Protein 6GYH (pdb70)

Organism: Coccomyxa subellipsoidea (strain C-169) (NCBI:txid574566)

InterPro domains:
  IPR001425 Archaeal/bacterial/fungal rhodopsins [PF01036] (12-221)
  IPR001425 Archaeal/bacterial/fungal rhodopsins [PR00251] (14-33)
  IPR001425 Archaeal/bacterial/fungal rhodopsins [PR00251] (42-62)
  IPR001425 Archaeal/bacterial/fungal rhodopsins [PR00251] (81-102)
  IPR001425 Archaeal/bacterial/fungal rhodopsins [PR00251] (109-128)
  IPR001425 Archaeal/bacterial/fungal rhodopsins [PR00251] (133-154)
  IPR001425 Archaeal/bacterial/fungal rhodopsins [PR00251] (174-192)
  IPR001425 Archaeal/bacterial/fungal rhodopsins [PR00251] (205-223)
  IPR001425 Archaeal/bacterial/fungal rhodopsins [PTHR28286] (5-225)
  IPR001425 Archaeal/bacterial/fungal rhodopsins [SM01021] (10-237)
  IPR018229 Rhodopsin, retinal binding site [PS00327] (207-218)
  IPR018229 Rhodopsin, retinal binding site [PS00950] (83-95)

Secondary structure (DSSP, 8-state):
-EE---HHHHHHHHHHHHHHHHHHHHHHHHHHHS-GGG-HHHHHHHHHHHHHHHHHHHHHTT-S-EEEE-TTS-EEEE-HHHHHHHHHHHHHHHHHHHTTTT--HHHHHHHHHHHHHHHHHHHHHHH--STTHHHHHHHHHHHHHHHHHHIIIIIHHHHHHH-TTHHHHHHHHHHHHHHHHTHHHHHHIIIIIT--S-HHHHHHHHHHHHIIIIIIHHHHHHTT-

Radius of gyration: 17.76 Å; Cα contacts (8 Å, |Δi|>4): 321; chains: 1; bounding box: 27×34×56 Å

CATH classification: 1.20.1070.10

Foldseek 3Di:
DEFDADPLLLVLLVVLLVLLVVLLVVLVVLQVPDDPVPRLLSVLLSVLSVLSSVLSVQVSVVHQWDFAAALVGYTYTQRNSVLVSQLRNVLSLLCSLLVLQPFDPVLSVLLNVLSNLLSVLLSVLLRDRDLCSVVSLVVSVVSLVVNLCSLVPRSLVSQVVVDDCSNVLNCVLSVQQNVLVVLVSVLSCCPSNPNNDGPSCSSNSVSVSSCSSRSVSSVSSSVPD

Nearest PDB structures (foldseek):
  6gyh-assembly1_A  TM=1.004E+00  e=1.838E-33  Coccomyxa subellipsoidea C-169
  5ax0-assembly1_A  TM=9.232E-01  e=5.156E-14  Acetabularia acetabulum
  5itc-assembly1_C  TM=9.498E-01  e=2.060E-12  Haloquadratum walsbyi DSM 16790
  5jje-assembly1_A  TM=9.640E-01  e=6.822E-12  Natronomonas pharaonis
  1h2s-assembly1_A-2  TM=9.619E-01  e=1.468E-11  Natronomonas pharaonis

Structure (mmCIF, N/CA/C/O backbone):
data_6GYH
#
_entry.id   6GYH
#
_cell.length_a   78.078
_cell.length_b   78.078
_cell.length_c   143.951
_cell.angle_alpha   90.00
_cell.angle_beta   90.00
_cell.angle_gamma   120.00
#
_symmetry.space_group_name_H-M   'H 3'
#
loop_
_entity.id
_entity.type
_entity.pdbx_description
1 polymer 'Family A G protein-c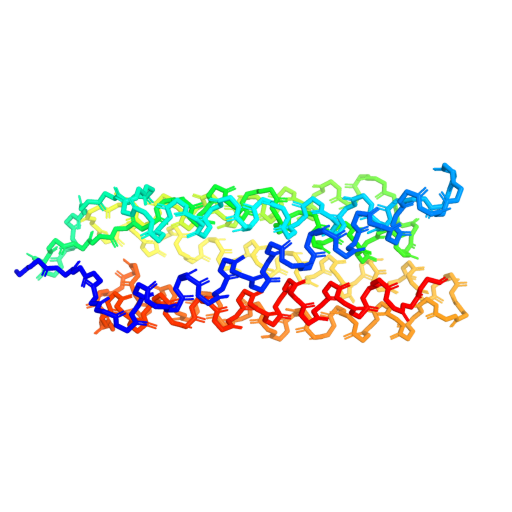oupled receptor-like protein'
2 non-polymer RETINAL
3 non-polymer CHOLESTEROL
4 non-polymer '(2S)-2,3-dihydroxypropyl (9Z)-octadec-9-enoate'
5 water water
#
loop_
_atom_site.group_PDB
_atom_site.id
_atom_site.type_symbol
_atom_site.label_atom_id
_atom_site.label_alt_id
_atom_site.label_comp_id
_atom_site.label_asym_id
_atom_site.label_entity_id
_atom_site.label_seq_id
_atom_site.pdbx_PDB_ins_code
_atom_site.Cartn_x
_atom_site.Cartn_y
_atom_site.Cartn_z
_atom_site.occupancy
_atom_site.B_iso_or_equiv
_atom_site.auth_seq_id
_atom_site.auth_comp_id
_atom_site.auth_asym_id
_atom_site.auth_atom_id
_atom_site.pdbx_PDB_model_num
ATOM 1 N N . ALA A 1 2 ? -16.652 -38.551 -30.058 1.00 50.73 2 ALA A N 1
ATOM 2 C CA . ALA A 1 2 ? -16.252 -37.151 -29.737 1.00 50.52 2 ALA A CA 1
ATOM 3 C C . ALA A 1 2 ? -15.254 -37.161 -28.574 1.00 49.07 2 ALA A C 1
ATOM 4 O O . ALA A 1 2 ? -15.140 -38.166 -27.854 1.00 45.92 2 ALA A O 1
ATOM 6 N N . VAL A 1 3 ? -14.520 -36.060 -28.424 1.00 48.79 3 VAL A N 1
ATOM 7 C CA . VAL A 1 3 ? -13.541 -35.902 -27.346 1.00 48.19 3 VAL A CA 1
ATOM 8 C C . VAL A 1 3 ? -14.118 -34.806 -26.445 1.00 48.56 3 VAL A C 1
ATOM 9 O O . VAL A 1 3 ? -14.345 -33.684 -26.879 1.00 50.04 3 VAL A O 1
ATOM 13 N N . HIS A 1 4 ? -14.372 -35.161 -25.194 1.00 46.06 4 HIS A N 1
ATOM 14 C CA . HIS A 1 4 ? -14.976 -34.262 -24.226 1.00 44.51 4 HIS A CA 1
ATOM 15 C C . HIS A 1 4 ? -13.901 -33.843 -23.254 1.00 43.24 4 HIS A C 1
ATOM 16 O O . HIS A 1 4 ? -13.410 -34.658 -22.471 1.00 40.77 4 HIS A O 1
ATOM 23 N N . GLN A 1 5 ? -13.528 -32.569 -23.338 1.00 44.77 5 GLN A N 1
ATOM 24 C CA . GLN A 1 5 ? -12.515 -31.965 -22.495 1.00 45.83 5 GLN A CA 1
ATOM 25 C C . GLN A 1 5 ? -13.010 -30.648 -21.973 1.00 44.67 5 GLN A C 1
ATOM 26 O O . GLN A 1 5 ? -14.048 -30.151 -22.406 1.00 42.68 5 GLN A O 1
ATOM 32 N N . ILE A 1 6 ? -12.252 -30.097 -21.032 1.00 43.68 6 ILE A N 1
ATOM 33 C CA . ILE A 1 6 ? -12.592 -28.846 -20.371 1.00 44.95 6 ILE A CA 1
ATOM 34 C C . ILE A 1 6 ? -12.485 -27.638 -21.316 1.00 45.32 6 ILE A C 1
ATOM 35 O O . ILE A 1 6 ? -11.603 -27.616 -22.174 1.00 43.91 6 ILE A O 1
ATOM 40 N N . GLY A 1 7 ? -13.388 -26.663 -21.146 1.00 45.89 7 GLY A N 1
ATOM 41 C CA . GLY A 1 7 ? -13.314 -25.361 -21.824 1.00 50.39 7 GLY A CA 1
ATOM 42 C C . GLY A 1 7 ? -12.709 -24.303 -20.913 1.00 54.27 7 GLY A C 1
ATOM 43 O O . GLY A 1 7 ? -12.241 -24.618 -19.814 1.00 56.29 7 GLY A O 1
ATOM 44 N N . GLU A 1 8 ? -12.730 -23.051 -21.374 1.00 55.29 8 GLU A N 1
ATOM 45 C CA . GLU A 1 8 ? -12.183 -21.886 -20.648 1.00 53.70 8 GLU A CA 1
ATOM 46 C C . GLU A 1 8 ? -12.848 -21.625 -19.311 1.00 54.62 8 GLU A C 1
ATOM 47 O O . GLU A 1 8 ? -12.169 -21.321 -18.358 1.00 62.58 8 GLU A O 1
ATOM 49 N N . GLY A 1 9 ? -14.173 -21.731 -19.266 1.00 56.19 9 GLY A N 1
ATOM 50 C CA . GLY A 1 9 ? -14.965 -21.559 -18.048 1.00 58.01 9 GLY A CA 1
ATOM 51 C C . GLY A 1 9 ? -14.569 -22.490 -16.917 1.00 58.50 9 GLY A C 1
ATOM 52 O O . GLY A 1 9 ? -14.564 -22.084 -15.746 1.00 58.23 9 GLY A O 1
ATOM 53 N N . GLY A 1 10 ? -14.243 -23.733 -17.280 1.00 55.78 10 GLY A N 1
ATOM 54 C CA . GLY A 1 10 ? -13.762 -24.738 -16.344 1.00 51.35 10 GLY A CA 1
ATOM 55 C C . GLY A 1 10 ? -12.370 -24.416 -15.838 1.00 48.34 10 GLY A C 1
ATOM 56 O O . GLY A 1 10 ? -12.141 -24.485 -14.634 1.00 46.55 10 GLY A O 1
ATOM 57 N N . LEU A 1 11 ? -11.452 -24.058 -16.747 1.00 48.89 11 LEU A N 1
ATOM 58 C CA . LEU A 1 11 ? -10.088 -23.673 -16.346 1.00 49.64 11 LEU A CA 1
ATOM 59 C C . LEU A 1 11 ? -10.043 -22.446 -15.435 1.00 50.00 11 LEU A C 1
ATOM 60 O O . LEU A 1 11 ? -9.219 -22.438 -14.509 1.00 49.11 11 LEU A O 1
ATOM 65 N N . VAL A 1 12 ? -10.895 -21.442 -15.693 1.00 51.07 12 VAL A N 1
ATOM 66 C CA A VAL A 1 12 ? -10.947 -20.265 -14.818 0.70 53.30 12 VAL A CA 1
ATOM 67 C CA B VAL A 1 12 ? -10.970 -20.255 -14.833 0.30 52.79 12 VAL A CA 1
ATOM 68 C C . VAL A 1 12 ? -11.482 -20.691 -13.455 1.00 52.05 12 VAL A C 1
ATOM 69 O O . VAL A 1 12 ? -10.955 -20.248 -12.438 1.00 52.87 12 VAL A O 1
ATOM 76 N N . MET A 1 13 ? -12.498 -21.565 -13.437 1.00 50.32 13 MET A N 1
ATOM 77 C CA . MET A 1 13 ? -13.015 -22.099 -12.165 1.00 49.79 13 MET A CA 1
ATOM 78 C C . MET A 1 13 ? -11.943 -22.855 -11.375 1.00 46.42 13 MET A C 1
ATOM 79 O O . MET A 1 13 ? -11.903 -22.740 -10.153 1.00 47.62 13 MET A O 1
ATOM 84 N N . TYR A 1 14 ? -11.088 -23.601 -12.071 1.00 43.30 14 TYR A N 1
ATOM 85 C CA . TYR A 1 14 ? -9.924 -24.206 -11.426 1.00 42.22 14 TYR A CA 1
ATOM 86 C C . TYR A 1 14 ? -8.965 -23.178 -10.800 1.00 43.45 14 TYR A C 1
ATOM 87 O O . TYR A 1 14 ? -8.505 -23.396 -9.667 1.00 40.02 14 TYR A O 1
ATOM 96 N N . TRP A 1 15 ? -8.679 -22.089 -11.519 1.00 44.83 15 TRP A N 1
ATOM 97 C CA . TRP A 1 15 ? -7.805 -21.026 -10.997 1.00 45.43 15 TRP A CA 1
ATOM 98 C C . TRP A 1 15 ? -8.449 -20.278 -9.828 1.00 45.60 15 TRP A C 1
ATOM 99 O O . TRP A 1 15 ? -7.777 -20.040 -8.811 1.00 45.48 15 TRP A O 1
ATOM 110 N N . VAL A 1 16 ? -9.736 -19.939 -9.966 1.00 45.88 16 VAL A N 1
ATOM 111 C CA . VAL A 1 16 ? -10.507 -19.283 -8.889 1.00 49.09 16 VAL A CA 1
ATOM 112 C C . VAL A 1 16 ? -10.452 -20.182 -7.642 1.00 48.24 16 VAL A C 1
ATOM 113 O O . VAL A 1 16 ? -10.063 -19.727 -6.551 1.00 46.83 16 VAL A O 1
ATOM 117 N N . THR A 1 17 ? -10.812 -21.454 -7.828 1.00 45.46 17 THR A N 1
ATOM 118 C CA . THR A 1 17 ? -10.842 -22.412 -6.733 1.00 43.91 17 THR A CA 1
ATOM 119 C C . THR A 1 17 ? -9.445 -22.616 -6.118 1.00 43.38 17 THR A C 1
ATOM 120 O O . THR A 1 17 ? -9.320 -22.665 -4.891 1.00 43.39 17 THR A O 1
ATOM 124 N N . PHE A 1 18 ? -8.414 -22.682 -6.956 1.00 41.01 18 PHE A N 1
ATOM 125 C CA . PHE A 1 18 ? -7.033 -22.698 -6.469 1.00 42.16 18 PHE A CA 1
ATOM 126 C C . PHE A 1 18 ? -6.709 -21.514 -5.529 1.00 44.32 18 PHE A C 1
ATOM 127 O O . PHE A 1 18 ? -6.159 -21.716 -4.429 1.00 41.53 18 PHE A O 1
ATOM 135 N N . GLY A 1 19 ? -7.037 -20.305 -5.990 1.00 45.24 19 GLY A N 1
ATOM 136 C CA . GLY A 1 19 ? -6.867 -19.077 -5.209 1.00 47.02 19 GLY A CA 1
ATOM 137 C C . GLY A 1 19 ? -7.583 -19.092 -3.861 1.00 47.01 19 GLY A C 1
ATOM 138 O O . GLY A 1 19 ? -6.998 -18.701 -2.844 1.00 46.95 19 GLY A O 1
ATOM 139 N N . LEU A 1 20 ? -8.834 -19.551 -3.860 1.00 44.78 20 LEU A N 1
ATOM 140 C CA . LEU A 1 20 ? -9.604 -19.686 -2.623 1.00 46.71 20 LEU A CA 1
ATOM 141 C C . LEU A 1 20 ? -8.983 -20.698 -1.631 1.00 47.21 20 LEU A C 1
ATOM 142 O O . LEU A 1 20 ? -8.866 -20.411 -0.423 1.00 49.91 20 LEU A O 1
ATOM 147 N N . MET A 1 21 ? -8.571 -21.862 -2.139 1.00 44.78 21 MET A N 1
ATOM 148 C CA . MET A 1 21 ? -7.937 -22.875 -1.302 1.00 43.55 21 MET A CA 1
ATOM 149 C C . MET A 1 21 ? -6.596 -22.372 -0.782 1.00 43.40 21 MET A C 1
ATOM 150 O O . MET A 1 21 ? -6.302 -22.515 0.399 1.00 41.43 21 MET A O 1
ATOM 155 N N . ALA A 1 22 ? -5.805 -21.770 -1.664 1.00 44.09 22 ALA A N 1
ATOM 156 C CA . ALA A 1 22 ? -4.455 -21.319 -1.326 1.00 47.17 22 ALA A CA 1
ATOM 157 C C . ALA A 1 22 ? -4.480 -20.186 -0.302 1.00 47.64 22 ALA A C 1
ATOM 158 O O . ALA A 1 22 ? -3.682 -20.200 0.639 1.00 45.91 22 ALA A O 1
ATOM 160 N N . PHE A 1 23 ? -5.396 -19.230 -0.486 1.00 50.30 23 PHE A N 1
ATOM 161 C CA . PHE A 1 23 ? -5.607 -18.148 0.479 1.00 54.84 23 PHE A CA 1
ATOM 162 C C . PHE A 1 23 ? -6.008 -18.710 1.832 1.00 54.17 23 PHE A C 1
ATOM 163 O O . PHE A 1 23 ? -5.430 -18.337 2.861 1.00 55.96 23 PHE A O 1
ATOM 171 N N . SER A 1 24 ? -7.002 -19.593 1.814 1.00 52.34 24 SER A N 1
ATOM 172 C CA . SER A 1 24 ? -7.455 -20.280 3.017 1.00 51.29 24 SER A CA 1
ATOM 173 C C . SER A 1 24 ? -6.314 -21.033 3.714 1.00 49.53 24 SER A C 1
ATOM 174 O O . SER A 1 24 ? -6.221 -20.977 4.941 1.00 47.95 24 SER A O 1
ATOM 177 N N . ALA A 1 25 ? -5.442 -21.688 2.939 1.00 47.31 25 ALA A N 1
ATOM 178 C CA . ALA A 1 25 ? -4.284 -22.416 3.503 1.00 49.58 25 ALA A CA 1
ATOM 179 C C . ALA A 1 25 ? -3.315 -21.495 4.266 1.00 53.40 25 ALA A C 1
ATOM 180 O O . ALA A 1 25 ? -2.952 -21.803 5.417 1.00 50.68 25 ALA A O 1
ATOM 1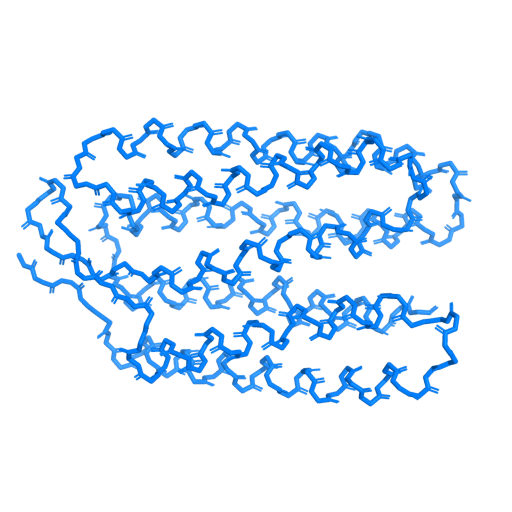82 N N . LEU A 1 26 ? -2.921 -20.378 3.636 1.00 54.52 26 LEU A N 1
ATOM 183 C CA . LEU A 1 26 ? -2.074 -19.389 4.308 1.00 56.50 26 LEU A CA 1
ATOM 184 C C . LEU A 1 26 ? -2.720 -18.827 5.582 1.00 56.45 26 LEU A C 1
ATOM 185 O O . LEU A 1 26 ? -2.054 -18.779 6.609 1.00 54.24 26 LEU A O 1
ATOM 190 N N . ALA A 1 27 ? -3.995 -18.429 5.500 1.00 57.00 27 ALA A N 1
ATOM 191 C CA . ALA A 1 27 ? -4.771 -17.922 6.653 1.00 59.38 27 ALA A CA 1
ATOM 192 C C . ALA A 1 27 ? -4.771 -18.917 7.795 1.00 61.37 27 ALA A C 1
ATOM 193 O O . ALA A 1 27 ? -4.380 -18.582 8.916 1.00 67.22 27 ALA A O 1
ATOM 195 N N . PHE A 1 28 ? -5.183 -20.142 7.485 1.00 58.17 28 PHE A N 1
ATOM 196 C CA . PHE A 1 28 ? -5.262 -21.212 8.469 1.00 57.21 28 PHE A CA 1
ATOM 197 C C . PHE A 1 28 ? -3.911 -21.621 9.042 1.00 58.07 28 PHE A C 1
ATOM 198 O O . PHE A 1 28 ? -3.860 -22.067 10.190 1.00 59.88 28 PHE A O 1
ATOM 206 N N . ALA A 1 29 ? -2.837 -21.474 8.258 1.00 57.83 29 ALA A N 1
ATOM 207 C CA . ALA A 1 29 ? -1.468 -21.672 8.755 1.00 60.25 29 ALA A CA 1
ATOM 208 C C . ALA A 1 29 ? -1.150 -20.627 9.834 1.00 61.49 29 ALA A C 1
ATOM 209 O O . ALA A 1 29 ? -0.627 -20.996 10.875 1.00 60.41 29 ALA A O 1
ATOM 211 N N . VAL A 1 30 ? -1.493 -19.351 9.580 1.00 63.66 30 VAL A N 1
ATOM 212 C CA . VAL A 1 30 ? -1.324 -18.257 10.555 1.00 55.14 30 VAL A CA 1
ATOM 213 C C . VAL A 1 30 ? -2.101 -18.587 11.827 1.00 65.70 30 VAL A C 1
ATOM 214 O O . VAL A 1 30 ? -1.530 -18.670 12.924 1.00 62.87 30 VAL A O 1
ATOM 216 N N . MET A 1 31 ? -3.397 -18.822 11.653 1.00 66.28 31 MET A N 1
ATOM 217 C CA . MET A 1 31 ? -4.286 -19.141 12.771 1.00 68.88 31 MET A CA 1
ATOM 218 C C . MET A 1 31 ? -3.830 -20.360 13.595 1.00 71.48 31 MET A C 1
ATOM 219 O O . MET A 1 31 ? -3.976 -20.357 14.806 1.00 76.01 31 MET A O 1
ATOM 224 N N . THR A 1 32 ? -3.271 -21.382 12.943 1.00 71.19 32 THR A N 1
ATOM 225 C CA . THR A 1 32 ? -2.831 -22.616 13.626 1.00 68.82 32 THR A CA 1
ATOM 226 C C . THR A 1 32 ? -1.503 -22.432 14.389 1.00 71.90 32 THR A C 1
ATOM 227 O O . THR A 1 32 ? -1.428 -22.759 15.574 1.00 63.69 32 THR A O 1
ATOM 231 N N . PHE A 1 33 ? -0.470 -21.911 13.723 1.00 73.07 33 PHE A N 1
ATOM 232 C CA . PHE A 1 33 ? 0.841 -21.708 14.379 1.00 75.41 33 PHE A CA 1
ATOM 233 C C . PHE A 1 33 ? 0.848 -20.555 15.431 1.00 78.11 33 PHE A C 1
ATOM 234 O O . PHE A 1 33 ? 1.792 -20.444 16.223 1.00 75.51 33 PHE A O 1
ATOM 242 N N . THR A 1 34 ? -0.208 -19.723 15.423 1.00 79.14 34 THR A N 1
ATOM 243 C CA . THR A 1 34 ? -0.600 -18.833 16.544 1.00 80.23 34 THR A CA 1
ATOM 244 C C . THR A 1 34 ? -0.900 -19.617 17.822 1.00 83.45 34 THR A C 1
ATOM 245 O O . THR A 1 34 ? -0.356 -19.318 18.872 1.00 88.37 34 THR A O 1
ATOM 249 N N . ARG A 1 35 ? -1.797 -20.589 17.709 1.00 83.95 35 ARG A N 1
ATOM 250 C CA . ARG A 1 35 ? -2.315 -21.365 18.843 1.00 81.83 35 ARG A CA 1
ATOM 251 C C . ARG A 1 35 ? -1.220 -22.237 19.491 1.00 81.66 35 ARG A C 1
ATOM 252 O O . ARG A 1 35 ? -0.262 -22.624 18.800 1.00 77.94 35 ARG A O 1
ATOM 260 N N . PRO A 1 36 ? -1.349 -22.544 20.808 1.00 81.80 36 PRO A N 1
ATOM 261 C CA . PRO A 1 36 ? -0.362 -23.405 21.490 1.00 81.85 36 PRO A CA 1
ATOM 262 C C . PRO A 1 36 ? -0.419 -24.871 21.025 1.00 78.53 36 PRO A C 1
ATOM 263 O O . PRO A 1 36 ? -1.515 -25.356 20.726 1.00 78.43 36 PRO A O 1
ATOM 267 N N . LEU A 1 37 ? 0.737 -25.551 20.979 1.00 75.71 37 LEU A N 1
ATOM 268 C CA . LEU A 1 37 ? 0.889 -26.954 20.466 1.00 73.15 37 LEU A CA 1
ATOM 269 C C . LEU A 1 37 ? -0.228 -27.961 20.765 1.00 76.22 37 LEU A C 1
ATOM 270 O O . LEU A 1 37 ? -0.625 -28.733 19.876 1.00 75.33 37 LEU A O 1
ATOM 272 N N . ASN A 1 38 ? -0.707 -27.945 22.013 1.00 81.26 38 ASN A N 1
ATOM 273 C CA . ASN A 1 38 ? -1.830 -28.807 22.480 1.00 80.22 38 ASN A CA 1
ATOM 274 C C . ASN A 1 38 ? -3.241 -28.413 21.975 1.00 74.78 38 ASN A C 1
ATOM 275 O O . ASN A 1 38 ? -4.177 -29.189 22.166 1.00 69.40 38 ASN A O 1
ATOM 280 N N . LYS A 1 39 ? -3.386 -27.226 21.370 1.00 71.54 39 LYS A N 1
ATOM 281 C CA . LYS A 1 39 ? -4.647 -26.729 20.782 1.00 64.75 39 LYS A CA 1
ATOM 282 C C . LYS A 1 39 ? -4.708 -26.713 19.247 1.00 65.35 39 LYS A C 1
ATOM 283 O O . LYS A 1 39 ? -5.585 -26.055 18.689 1.00 60.32 39 LYS A O 1
ATOM 285 N N . ARG A 1 40 ? -3.811 -27.423 18.567 1.00 65.47 40 ARG A N 1
ATOM 286 C CA . ARG A 1 40 ? -3.646 -27.265 17.102 1.00 68.99 40 ARG A CA 1
ATOM 287 C C . ARG A 1 40 ? -4.406 -28.254 16.207 1.00 65.90 40 ARG A C 1
ATOM 288 O O . ARG A 1 40 ? -4.396 -28.065 14.986 1.00 62.39 40 ARG A O 1
ATOM 296 N N . SER A 1 41 ? -5.060 -29.263 16.797 1.00 61.13 41 SER A N 1
ATOM 297 C CA . SER A 1 41 ? -5.627 -30.413 16.071 1.00 58.04 41 SER A CA 1
ATOM 298 C C . SER A 1 41 ? -6.545 -30.076 14.885 1.00 54.60 41 SER A C 1
ATOM 299 O O . SER A 1 41 ? -6.262 -30.471 13.755 1.00 51.41 41 SER A O 1
ATOM 302 N N . HIS A 1 42 ? -7.623 -29.356 15.163 1.00 51.57 42 HIS A N 1
ATOM 303 C CA . HIS A 1 42 ? -8.525 -28.866 14.130 1.00 52.79 42 HIS A CA 1
ATOM 304 C C . HIS A 1 42 ? -7.849 -27.901 13.144 1.00 55.40 42 HIS A C 1
ATOM 305 O O . HIS A 1 42 ? -8.248 -27.837 11.967 1.00 54.70 42 HIS A O 1
ATOM 312 N N . GLY A 1 43 ? -6.843 -27.168 13.623 1.00 53.40 43 GLY A N 1
ATOM 313 C CA . GLY A 1 43 ? -6.019 -26.302 12.804 1.00 53.30 43 GLY A CA 1
ATOM 314 C C . GLY A 1 43 ? -5.236 -27.072 11.762 1.00 50.57 43 GLY A C 1
ATOM 315 O O . GLY A 1 43 ? -5.363 -26.791 10.570 1.00 48.52 43 GLY A O 1
ATOM 316 N N . TYR A 1 44 ? -4.438 -28.035 12.233 1.00 51.62 44 TYR A N 1
ATOM 317 C CA . TYR A 1 44 ? -3.614 -28.900 11.375 1.00 53.08 44 TYR A CA 1
ATOM 318 C C . TYR A 1 44 ? -4.469 -29.614 10.330 1.00 49.77 44 TYR A C 1
ATOM 319 O O . TYR A 1 44 ? -4.123 -29.599 9.162 1.00 44.50 44 TYR A O 1
ATOM 328 N N . ILE A 1 45 ? -5.573 -30.208 10.781 1.00 46.53 45 ILE A N 1
ATOM 329 C CA . ILE A 1 45 ? -6.494 -30.944 9.928 1.00 44.23 45 ILE A CA 1
ATOM 330 C C . ILE A 1 45 ? -7.075 -30.045 8.830 1.00 42.97 45 ILE A C 1
ATOM 331 O O . ILE A 1 45 ? -7.060 -30.423 7.651 1.00 39.68 45 ILE A O 1
ATOM 336 N N . THR A 1 46 ? -7.575 -28.873 9.233 1.00 43.07 46 THR A N 1
ATOM 337 C CA . THR A 1 46 ? -8.244 -27.957 8.314 1.00 43.85 46 THR A CA 1
ATOM 338 C C . THR A 1 46 ? -7.235 -27.325 7.334 1.00 45.24 46 THR A C 1
ATOM 339 O O . THR A 1 46 ? -7.565 -27.156 6.147 1.00 43.28 46 THR A O 1
ATOM 343 N N . LEU A 1 47 ? -6.037 -26.989 7.840 1.00 45.61 47 LEU A N 1
ATOM 344 C CA . LEU A 1 47 ? -4.903 -26.565 7.011 1.00 44.47 47 LEU A CA 1
ATOM 345 C C . LEU A 1 47 ? -4.551 -27.599 5.929 1.00 42.63 47 LEU A C 1
ATOM 346 O O . LEU A 1 47 ? -4.341 -27.222 4.771 1.00 38.76 47 LEU A O 1
ATOM 351 N N . ALA A 1 48 ? -4.477 -28.871 6.337 1.00 39.15 48 ALA A N 1
ATOM 352 C CA . ALA A 1 48 ? -4.140 -29.971 5.441 1.00 39.61 48 ALA A CA 1
ATOM 353 C C . ALA A 1 48 ? -5.196 -30.168 4.329 1.00 39.50 48 ALA A C 1
ATOM 354 O O . ALA A 1 48 ? -4.838 -30.442 3.171 1.00 38.60 48 ALA A O 1
ATOM 356 N N . ILE A 1 49 ? -6.473 -30.002 4.690 1.00 36.41 49 ILE A N 1
ATOM 357 C CA . ILE A 1 49 ? -7.572 -30.113 3.762 1.00 36.63 49 ILE A CA 1
ATOM 358 C C . ILE A 1 49 ? -7.423 -29.145 2.584 1.00 37.24 49 ILE A C 1
ATOM 359 O O . ILE A 1 49 ? -7.394 -29.578 1.452 1.00 36.65 49 ILE A O 1
ATOM 364 N N . VAL A 1 50 ? -7.346 -27.858 2.888 1.00 37.82 50 VAL A N 1
ATOM 365 C CA . VAL A 1 50 ? -7.252 -26.797 1.871 1.00 39.05 50 VAL A CA 1
ATOM 366 C C . VAL A 1 50 ? -5.874 -26.715 1.185 1.00 38.91 50 VAL A C 1
ATOM 367 O O . VAL A 1 50 ? -5.798 -26.245 0.050 1.00 39.68 50 VAL A O 1
ATOM 371 N N . THR A 1 51 ? -4.805 -27.141 1.863 1.00 37.68 51 THR A N 1
ATOM 372 C CA . THR A 1 51 ? -3.489 -27.232 1.221 1.00 37.52 51 THR A CA 1
ATOM 373 C C . THR A 1 51 ? -3.484 -28.303 0.107 1.00 37.59 51 THR A C 1
ATOM 374 O O . THR A 1 51 ? -2.985 -28.046 -1.003 1.00 38.22 51 THR A O 1
ATOM 378 N N . ILE A 1 52 ? -4.028 -29.481 0.419 1.00 35.23 52 ILE A N 1
ATOM 379 C CA . ILE A 1 52 ? -4.096 -30.596 -0.517 1.00 34.39 52 ILE A CA 1
ATOM 380 C C . ILE A 1 52 ? -5.018 -30.242 -1.702 1.00 34.30 52 ILE A C 1
ATOM 381 O O . ILE A 1 52 ? -4.656 -30.489 -2.872 1.00 33.61 52 ILE A O 1
ATOM 386 N N . ALA A 1 53 ? -6.187 -29.687 -1.393 1.00 33.07 53 ALA A N 1
ATOM 387 C CA . ALA A 1 53 ? -7.084 -29.179 -2.423 1.00 33.72 53 ALA A CA 1
ATOM 388 C C . ALA A 1 53 ? -6.435 -28.077 -3.297 1.00 34.54 53 ALA A C 1
ATOM 389 O O . ALA A 1 53 ? -6.619 -28.079 -4.516 1.00 33.25 53 ALA A O 1
ATOM 391 N N . ALA A 1 54 ? -5.673 -27.167 -2.681 1.00 35.00 54 ALA A N 1
ATOM 392 C CA . ALA A 1 54 ? -4.914 -26.169 -3.441 1.00 36.10 54 ALA A CA 1
ATOM 393 C C . ALA A 1 54 ? -3.944 -26.837 -4.412 1.00 35.77 54 ALA A C 1
ATOM 394 O O . ALA A 1 54 ? -3.892 -26.443 -5.580 1.00 35.10 54 ALA A O 1
ATOM 396 N N . ILE A 1 55 ? -3.224 -27.864 -3.952 1.00 35.66 55 ILE A N 1
ATOM 397 C CA . ILE A 1 55 ? -2.275 -28.603 -4.818 1.00 34.43 55 ILE A CA 1
ATOM 398 C C . ILE A 1 55 ? -3.006 -29.280 -5.999 1.00 33.88 55 ILE A C 1
ATOM 399 O O . ILE A 1 55 ? -2.600 -29.111 -7.170 1.00 31.98 55 ILE A O 1
ATOM 404 N N . ALA A 1 56 ? -4.085 -30.005 -5.684 1.00 33.19 56 ALA A N 1
ATOM 405 C CA . ALA A 1 56 ? -4.925 -30.636 -6.713 1.00 32.43 56 ALA A CA 1
ATOM 406 C C . ALA A 1 56 ? -5.512 -29.625 -7.742 1.00 33.86 56 ALA A C 1
ATOM 407 O O . ALA A 1 56 ? -5.451 -29.875 -8.965 1.00 32.43 56 ALA A O 1
ATOM 409 N N . TYR A 1 57 ? -6.054 -28.504 -7.245 1.00 33.31 57 TYR A N 1
ATOM 410 C CA . TYR A 1 57 ? -6.606 -27.473 -8.126 1.00 34.53 57 TYR A CA 1
ATOM 411 C C . TYR A 1 57 ? -5.556 -26.785 -9.008 1.00 35.87 57 TYR A C 1
ATOM 412 O O . TYR A 1 57 ? -5.833 -26.515 -10.200 1.00 36.69 57 TYR A O 1
ATOM 421 N N . TYR A 1 58 ? -4.376 -26.504 -8.456 1.00 34.35 58 TYR A N 1
ATOM 422 C CA . TYR A 1 58 ? -3.262 -26.042 -9.266 1.00 35.10 58 TYR A CA 1
ATOM 423 C C . TYR A 1 58 ? -2.963 -27.041 -10.415 1.00 35.61 58 TYR A C 1
ATOM 424 O O . TYR A 1 58 ? -2.813 -26.626 -11.578 1.00 34.34 58 TYR A O 1
ATOM 433 N N . ALA A 1 59 ? -2.888 -28.332 -10.063 1.00 33.52 59 ALA A N 1
ATOM 434 C CA . ALA A 1 59 ? -2.528 -29.380 -10.992 1.00 34.29 59 ALA A CA 1
ATOM 435 C C . ALA A 1 59 ? -3.508 -29.441 -12.159 1.00 34.62 59 ALA A C 1
ATOM 436 O O . ALA A 1 59 ? -3.112 -29.493 -13.297 1.00 32.88 59 ALA A O 1
ATOM 438 N N . MET A 1 60 ? -4.795 -29.420 -11.823 1.00 36.31 60 MET A N 1
ATOM 439 C CA . MET A 1 60 ? -5.878 -29.463 -12.800 1.00 35.10 60 MET A CA 1
ATOM 440 C C . MET A 1 60 ? -5.921 -28.175 -13.647 1.00 37.71 60 MET A C 1
ATOM 441 O O . MET A 1 60 ? -6.142 -28.235 -14.864 1.00 38.34 60 MET A O 1
ATOM 446 N N . ALA A 1 61 ? -5.687 -27.025 -12.999 1.00 38.57 61 ALA A N 1
ATOM 447 C CA . ALA A 1 61 ? -5.579 -25.729 -13.705 1.00 38.53 61 ALA A CA 1
ATOM 448 C C . ALA A 1 61 ? -4.392 -25.695 -14.679 1.00 38.74 61 ALA A C 1
ATOM 449 O O . ALA A 1 61 ? -4.477 -25.085 -15.734 1.00 41.60 61 ALA A O 1
ATOM 451 N N . ALA A 1 62 ? -3.316 -26.378 -14.316 1.00 37.73 62 ALA A N 1
ATOM 452 C CA . ALA A 1 62 ? -2.121 -26.487 -15.136 1.00 38.99 62 ALA A CA 1
ATOM 453 C C . ALA A 1 62 ? -2.155 -27.690 -16.119 1.00 38.84 62 ALA A C 1
ATOM 454 O O . ALA A 1 62 ? -1.109 -28.086 -16.625 1.00 41.55 62 ALA A O 1
ATOM 456 N N . SER A 1 63 ? -3.341 -28.244 -16.383 1.00 37.43 63 SER A N 1
ATOM 457 C CA . SER A 1 63 ? -3.578 -29.336 -17.338 1.00 39.14 63 SER A CA 1
ATOM 458 C C . SER A 1 63 ? -2.972 -30.691 -16.955 1.00 39.39 63 SER A C 1
ATOM 459 O O . SER A 1 63 ? -2.725 -31.527 -17.816 1.00 42.30 63 SER A O 1
ATOM 462 N N . GLY A 1 64 ? -2.752 -30.916 -15.662 1.00 39.68 64 GLY A N 1
ATOM 463 C CA . GLY A 1 64 ? -2.327 -32.218 -15.148 1.00 38.00 64 GLY A CA 1
ATOM 464 C C . GLY A 1 64 ? -3.483 -32.925 -14.470 1.00 35.67 64 GLY A C 1
ATOM 465 O O . GLY A 1 64 ? -4.605 -32.395 -14.362 1.00 35.84 64 GLY A O 1
ATOM 466 N N . GLY A 1 65 ? -3.202 -34.131 -14.015 1.00 34.97 65 GLY A N 1
ATOM 467 C CA . GLY A 1 65 ? -4.143 -34.886 -13.216 1.00 35.93 65 GLY A CA 1
ATOM 468 C C . GLY A 1 65 ? -5.366 -35.423 -13.930 1.00 36.06 65 GLY A C 1
ATOM 469 O O . GLY A 1 65 ? -6.381 -35.692 -13.276 1.00 36.42 65 GLY A O 1
ATOM 470 N N . LYS A 1 66 ? -5.272 -35.578 -15.254 1.00 35.54 66 LYS A N 1
ATOM 471 C CA . LYS A 1 66 ? -6.381 -36.073 -16.063 1.00 35.52 66 LYS A CA 1
ATOM 472 C C . LYS A 1 66 ? -5.900 -37.072 -17.092 1.00 35.23 66 LYS A C 1
ATOM 473 O O . LYS A 1 66 ? -4.740 -37.047 -17.473 1.00 36.88 66 LYS A O 1
ATOM 479 N N . ALA A 1 67 ? -6.790 -37.958 -17.512 1.00 34.69 67 ALA A N 1
ATOM 480 C CA . ALA A 1 67 ? -6.522 -38.874 -18.602 1.00 36.13 67 ALA A CA 1
ATOM 481 C C . ALA A 1 67 ? -7.805 -39.035 -19.378 1.00 37.81 67 ALA A C 1
ATOM 482 O O . ALA A 1 67 ? -8.902 -39.018 -18.794 1.00 37.27 67 ALA A O 1
ATOM 484 N N . LEU A 1 68 ? -7.668 -39.181 -20.689 1.00 38.34 68 LEU A N 1
ATOM 485 C CA . LEU A 1 68 ? -8.791 -39.409 -21.578 1.00 37.96 68 LEU A CA 1
ATOM 486 C C . LEU A 1 68 ? -9.169 -40.868 -21.437 1.00 36.31 68 LEU A C 1
ATOM 487 O O . LEU A 1 68 ? -8.321 -41.737 -21.608 1.00 37.28 68 LEU A O 1
ATOM 492 N N . VAL A 1 69 ? -10.437 -41.119 -21.138 1.00 35.75 69 VAL A N 1
ATOM 493 C CA . VAL A 1 69 ? -10.949 -42.475 -20.931 1.00 37.64 69 VAL A CA 1
ATOM 494 C C . VAL A 1 69 ? -12.195 -42.660 -21.793 1.00 37.89 69 VAL A C 1
ATOM 495 O O . VAL A 1 69 ? -13.051 -41.775 -21.882 1.00 37.52 69 VAL A O 1
ATOM 499 N N . SER A 1 70 ? -12.285 -43.823 -22.416 1.00 40.02 70 SER A N 1
ATOM 500 C CA . SER A 1 70 ? -13.419 -44.146 -23.269 1.00 41.31 70 SER A CA 1
ATOM 501 C C . SER A 1 70 ? -14.661 -44.433 -22.394 1.00 41.10 70 SER A C 1
ATOM 502 O O . SER A 1 70 ? -14.597 -45.282 -21.508 1.00 39.59 70 SER A O 1
ATOM 505 N N . ASN A 1 71 ? -15.750 -43.693 -22.640 1.00 39.75 71 ASN A N 1
ATOM 506 C CA . ASN A 1 71 ? -17.056 -43.968 -22.058 1.00 40.61 71 ASN A CA 1
ATOM 507 C C . ASN A 1 71 ? -17.784 -44.896 -23.032 1.00 42.94 71 ASN A C 1
ATOM 508 O O . ASN A 1 71 ? -17.642 -44.718 -24.243 1.00 44.86 71 ASN A O 1
ATOM 513 N N . PRO A 1 72 ? -18.581 -45.872 -22.524 1.00 43.84 72 PRO A N 1
ATOM 514 C CA . PRO A 1 72 ? -19.315 -46.765 -23.431 1.00 45.32 72 PRO A CA 1
ATOM 515 C C . PRO A 1 72 ? -20.261 -46.098 -24.454 1.00 44.97 72 PRO A C 1
ATOM 516 O O . PRO A 1 72 ? -20.570 -46.725 -25.480 1.00 45.52 72 PRO A O 1
ATOM 520 N N . ASP A 1 73 ? -20.681 -44.857 -24.211 1.00 44.41 73 ASP A N 1
ATOM 521 C CA . ASP A 1 73 ? -21.371 -44.065 -25.236 1.00 47.80 73 ASP A CA 1
ATOM 522 C C . ASP A 1 73 ? -20.515 -43.738 -26.507 1.00 48.02 73 ASP A C 1
ATOM 523 O O . ASP A 1 73 ? -21.046 -43.125 -27.428 1.00 49.84 73 ASP A O 1
ATOM 528 N N . GLY A 1 74 ? -19.223 -44.108 -26.536 1.00 46.40 74 GLY A N 1
ATOM 529 C CA . GLY A 1 74 ? -18.347 -43.847 -27.657 1.00 48.11 74 GLY A CA 1
ATOM 530 C C . GLY A 1 74 ? -17.510 -42.590 -27.603 1.00 47.94 74 GLY A C 1
ATOM 531 O O . GLY A 1 74 ? -16.675 -42.403 -28.463 1.00 46.62 74 GLY A O 1
ATOM 532 N N . ASN A 1 75 ? -17.698 -41.724 -26.614 1.00 46.58 75 ASN A N 1
ATOM 533 C CA . ASN A 1 75 ? -16.870 -40.538 -26.487 1.00 46.76 75 ASN A CA 1
ATOM 534 C C . ASN A 1 75 ? -15.669 -40.855 -25.627 1.00 44.11 75 ASN A C 1
ATOM 535 O O . ASN A 1 75 ? -15.707 -41.785 -24.796 1.00 41.90 75 ASN A O 1
ATOM 540 N N . LEU A 1 76 ? -14.607 -40.085 -25.842 1.00 43.12 76 LEU A N 1
ATOM 541 C CA . LEU A 1 76 ? -13.462 -40.043 -24.946 1.00 43.33 76 LEU A CA 1
ATOM 542 C C . LEU A 1 76 ? -13.717 -38.869 -24.015 1.00 41.20 76 LEU A C 1
ATOM 543 O O . LEU A 1 76 ? -14.072 -37.782 -24.479 1.00 40.91 76 LEU A O 1
ATOM 548 N N . ARG A 1 77 ? -13.562 -39.100 -22.711 1.00 38.09 77 ARG A N 1
ATOM 549 C CA . ARG A 1 77 ? -13.790 -38.071 -21.716 1.00 37.47 77 ARG A CA 1
ATOM 550 C C . ARG A 1 77 ? -12.552 -37.941 -20.845 1.00 35.81 77 ARG A C 1
ATOM 551 O O . ARG A 1 77 ? -11.980 -38.962 -20.412 1.00 35.82 77 ARG A O 1
ATOM 559 N N . ASP A 1 78 ? -12.165 -36.688 -20.580 1.00 33.90 78 ASP A N 1
ATOM 560 C CA . ASP A 1 78 ? -11.078 -36.391 -19.662 1.00 35.94 78 ASP A CA 1
ATOM 561 C C . ASP A 1 78 ? -11.561 -36.645 -18.215 1.00 35.33 78 ASP A C 1
ATOM 562 O O . ASP A 1 78 ? -12.453 -35.943 -17.736 1.00 35.07 78 ASP A O 1
ATOM 567 N N . ILE A 1 79 ? -10.974 -37.650 -17.563 1.00 34.24 79 ILE A N 1
ATOM 568 C CA . ILE A 1 79 ? -11.288 -38.025 -16.175 1.00 32.19 79 ILE A CA 1
ATOM 569 C C . ILE A 1 79 ? -10.214 -37.390 -15.309 1.00 31.82 79 ILE A C 1
ATOM 570 O O . ILE A 1 79 ? -9.028 -37.684 -15.475 1.00 30.55 79 ILE A O 1
ATOM 575 N N . TYR A 1 80 ? -10.628 -36.532 -14.385 1.00 31.00 80 TYR A N 1
ATOM 576 C CA . TYR A 1 80 ? -9.687 -35.836 -13.488 1.00 31.14 80 TYR A CA 1
ATOM 577 C C . TYR A 1 80 ? -9.410 -36.716 -12.275 1.00 30.22 80 TYR A C 1
ATOM 578 O O . TYR A 1 80 ? -9.973 -36.553 -11.213 1.00 28.92 80 TYR A O 1
ATOM 587 N N . TYR A 1 81 ? -8.535 -37.690 -12.470 1.00 30.60 81 TYR A N 1
ATOM 588 C CA . TYR A 1 81 ? -8.114 -38.561 -11.385 1.00 31.10 81 TYR A CA 1
ATOM 589 C C . TYR A 1 81 ? -7.501 -37.793 -10.194 1.00 30.90 81 TYR A C 1
ATOM 590 O O . TYR A 1 81 ? -7.583 -38.273 -9.057 1.00 31.48 81 TYR A O 1
ATOM 599 N N . ALA A 1 82 ? -6.888 -36.634 -10.470 1.00 30.62 82 ALA A N 1
ATOM 600 C CA . ALA A 1 82 ? -6.381 -35.726 -9.408 1.00 30.62 82 ALA A CA 1
ATOM 601 C C . ALA A 1 82 ? -7.396 -35.428 -8.305 1.00 30.64 82 ALA A C 1
ATOM 602 O O . ALA A 1 82 ? -7.023 -35.351 -7.134 1.00 29.48 82 ALA A O 1
ATOM 604 N N . ARG A 1 83 ? -8.666 -35.269 -8.680 1.00 31.80 83 ARG A N 1
ATOM 605 C CA . ARG A 1 83 ? -9.692 -34.936 -7.707 1.00 31.40 83 ARG A CA 1
ATOM 606 C C . ARG A 1 83 ? -9.902 -36.086 -6.699 1.00 32.50 83 ARG A C 1
ATOM 607 O O . ARG A 1 83 ? -10.108 -35.839 -5.503 1.00 33.45 83 ARG A O 1
ATOM 615 N N . TYR A 1 84 ? -9.789 -37.326 -7.186 1.00 31.03 84 TYR A N 1
ATOM 616 C CA . TYR A 1 84 ? -9.938 -38.503 -6.340 1.00 29.73 84 TYR A CA 1
ATOM 617 C C . TYR A 1 84 ? -8.759 -38.663 -5.385 1.00 30.05 84 TYR A C 1
ATOM 618 O O . TYR A 1 84 ? -8.941 -39.145 -4.246 1.00 29.18 84 TYR A O 1
ATOM 627 N N . ILE A 1 85 ? -7.564 -38.265 -5.843 1.00 29.92 85 ILE A N 1
ATOM 628 C CA . ILE A 1 85 ? -6.367 -38.294 -4.995 1.00 29.81 85 ILE A CA 1
ATOM 629 C C . ILE A 1 85 ? -6.564 -37.264 -3.854 1.00 31.10 85 ILE A C 1
ATOM 630 O O . ILE A 1 85 ? -6.319 -37.589 -2.709 1.00 31.93 85 ILE A O 1
ATOM 635 N N . ASP A 1 86 ? -7.004 -36.052 -4.206 1.00 30.94 86 A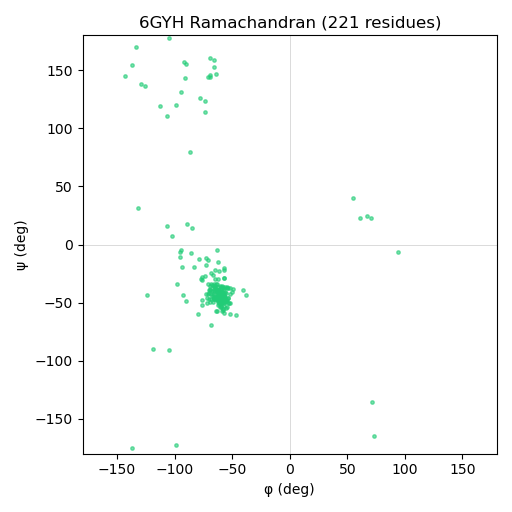SP A N 1
ATOM 636 C CA . ASP A 1 86 ? -7.447 -35.016 -3.271 1.00 30.17 86 ASP A CA 1
ATOM 637 C C . ASP A 1 86 ? -8.404 -35.621 -2.231 1.00 30.27 86 ASP A C 1
ATOM 638 O O . ASP A 1 86 ? -8.110 -35.621 -1.038 1.00 31.30 86 ASP A O 1
ATOM 643 N N . TRP A 1 87 ? -9.516 -36.158 -2.718 1.00 30.75 87 TRP A N 1
ATOM 644 C CA . TRP A 1 87 ? -10.600 -36.698 -1.877 1.00 29.47 87 TRP A CA 1
ATOM 645 C C . TRP A 1 87 ? -10.179 -37.850 -0.979 1.00 29.97 87 TRP A C 1
ATOM 646 O O . TRP A 1 87 ? -10.680 -37.952 0.165 1.00 29.96 87 TRP A O 1
ATOM 657 N N . PHE A 1 88 ? -9.279 -38.705 -1.478 1.00 28.63 88 PHE A N 1
ATOM 658 C CA . PHE A 1 88 ? -8.692 -39.784 -0.670 1.00 30.34 88 PHE A CA 1
ATOM 659 C C . PHE A 1 88 ? -8.128 -39.295 0.691 1.00 31.04 88 PHE A C 1
ATOM 660 O O . PHE A 1 88 ? -8.278 -39.988 1.679 1.00 31.11 88 PHE A O 1
ATOM 668 N N . PHE A 1 89 ? -7.462 -38.135 0.694 1.00 30.99 89 PHE A N 1
ATOM 669 C CA . PHE A 1 89 ? -6.926 -37.518 1.910 1.00 31.35 89 PHE A CA 1
ATOM 670 C C . PHE A 1 89 ? -7.889 -36.544 2.529 1.00 31.25 89 PHE A C 1
ATOM 671 O O . PHE A 1 89 ? -8.044 -36.555 3.747 1.00 35.35 89 PHE A O 1
ATOM 679 N N . THR A 1 90 ? -8.541 -35.701 1.725 1.00 29.98 90 THR A N 1
ATOM 680 C CA . THR A 1 90 ? -9.344 -34.625 2.300 1.00 30.68 90 THR A CA 1
ATOM 681 C C . THR A 1 90 ? -10.703 -35.032 2.890 1.00 29.34 90 THR A C 1
ATOM 682 O O . THR A 1 90 ? -11.157 -34.369 3.833 1.00 30.90 90 THR A O 1
ATOM 686 N N . THR A 1 91 ? -11.354 -36.072 2.350 1.00 28.67 91 THR A N 1
ATOM 687 C CA . THR A 1 91 ? -12.655 -36.492 2.881 1.00 29.28 91 THR A CA 1
ATOM 688 C C . THR A 1 91 ? -12.518 -37.200 4.260 1.00 30.71 91 THR A C 1
ATOM 689 O O . THR A 1 91 ? -13.321 -36.909 5.140 1.00 33.13 91 THR A O 1
ATOM 693 N N . PRO A 1 92 ? -11.512 -38.095 4.449 1.00 30.21 92 PRO A N 1
ATOM 694 C CA . PRO A 1 92 ? -11.248 -38.546 5.839 1.00 31.07 92 PRO A CA 1
ATOM 695 C C . PRO A 1 92 ? -10.880 -37.421 6.800 1.00 32.88 92 PRO A C 1
ATOM 696 O O . PRO A 1 92 ? -11.275 -37.490 7.955 1.00 36.07 92 PRO A O 1
ATOM 700 N N . LEU A 1 93 ? -10.121 -36.420 6.320 1.00 33.36 93 LEU A N 1
ATOM 701 C CA . LEU A 1 93 ? -9.742 -35.263 7.134 1.00 33.28 93 LEU A CA 1
ATOM 702 C C . LEU A 1 93 ? -10.950 -34.421 7.519 1.00 34.00 93 LEU A C 1
ATOM 703 O O . LEU A 1 93 ? -11.047 -33.992 8.674 1.00 37.21 93 LEU A O 1
ATOM 708 N N . LEU A 1 94 ? -11.861 -34.188 6.563 1.00 33.51 94 LEU A N 1
ATOM 709 C CA . LEU A 1 94 ? -13.117 -33.477 6.840 1.00 33.22 94 LEU A CA 1
ATOM 710 C C . LEU A 1 94 ? -13.958 -34.204 7.892 1.00 33.16 94 LEU A C 1
ATOM 711 O O . LEU A 1 94 ? -14.477 -33.559 8.827 1.00 34.12 94 LEU A O 1
ATOM 716 N N . LEU A 1 95 ? -14.060 -35.529 7.745 1.00 31.76 95 LEU A N 1
ATOM 717 C CA . LEU A 1 95 ? -14.770 -36.366 8.722 1.00 33.57 95 LEU A CA 1
ATOM 718 C C . LEU A 1 95 ? -14.099 -36.293 10.103 1.00 36.01 95 LEU A C 1
ATOM 719 O O . LEU A 1 95 ? -14.789 -36.061 11.090 1.00 36.62 95 LEU A O 1
ATOM 724 N N . LEU A 1 96 ? -12.772 -36.447 10.159 1.00 36.16 96 LEU A N 1
ATOM 725 C CA . LEU A 1 96 ? -12.036 -36.332 11.441 1.00 37.79 96 LEU A CA 1
ATOM 726 C C . LEU A 1 96 ? -12.193 -34.992 12.144 1.00 38.80 96 LEU A C 1
ATOM 727 O O . LEU A 1 96 ? -12.239 -34.944 13.375 1.00 40.65 96 LEU A O 1
ATOM 732 N N . ASP A 1 97 ? -12.274 -33.929 11.351 1.00 38.19 97 ASP A N 1
ATOM 733 C CA . ASP A 1 97 ? -12.506 -32.560 11.827 1.00 40.01 97 ASP A CA 1
ATOM 734 C C . ASP A 1 97 ? -13.774 -32.466 12.706 1.00 41.87 97 ASP A C 1
ATOM 735 O O . ASP A 1 97 ? -13.795 -31.705 13.671 1.00 41.60 97 ASP A O 1
ATOM 740 N N . ILE A 1 98 ? -14.816 -33.232 12.360 1.00 41.12 98 ILE A N 1
ATOM 741 C CA . ILE A 1 98 ? -16.048 -33.267 13.160 1.00 41.84 98 ILE A CA 1
ATOM 742 C C . ILE A 1 98 ? -16.111 -34.462 14.118 1.00 42.86 98 ILE A C 1
ATOM 743 O O . ILE A 1 98 ? -16.644 -34.284 15.219 1.00 45.93 98 ILE A O 1
ATOM 748 N N . ILE A 1 99 ? -15.560 -35.629 13.729 1.00 40.74 99 ILE A N 1
ATOM 749 C CA A ILE A 1 99 ? -15.514 -36.824 14.600 0.50 41.22 99 ILE A CA 1
ATOM 750 C CA B ILE A 1 99 ? -15.524 -36.822 14.597 0.50 41.21 99 ILE A CA 1
ATOM 751 C C . ILE A 1 99 ? -14.701 -36.550 15.874 1.00 42.28 99 ILE A C 1
ATOM 752 O O . ILE A 1 99 ? -15.081 -37.002 16.948 1.00 36.91 99 ILE A O 1
ATOM 761 N N . LEU A 1 100 ? -13.592 -35.814 15.747 1.00 42.70 100 LEU A N 1
ATOM 762 C CA . LEU A 1 100 ? -12.809 -35.387 16.917 1.00 45.09 100 LEU A CA 1
ATOM 763 C C . LEU A 1 100 ? -13.583 -34.573 17.974 1.00 46.65 100 LEU A C 1
ATOM 764 O O . LEU A 1 100 ? -13.151 -34.550 19.102 1.00 50.24 100 LEU A O 1
ATOM 769 N N . LEU A 1 101 ? -14.700 -33.930 17.616 1.00 46.27 101 LEU A N 1
ATOM 770 C CA . LEU A 1 101 ? -15.594 -33.277 18.585 1.00 46.68 101 LEU A CA 1
ATOM 771 C C . LEU A 1 101 ? -16.309 -34.239 19.536 1.00 48.52 101 LEU A C 1
ATOM 772 O O . LEU A 1 101 ? -16.661 -33.840 20.644 1.00 50.79 101 LEU A O 1
ATOM 777 N N . THR A 1 102 ? -16.501 -35.491 19.098 1.00 46.58 102 THR A N 1
ATOM 778 C CA . THR A 1 102 ? -17.421 -36.452 19.694 1.00 45.44 102 THR A CA 1
ATOM 779 C C . THR A 1 102 ? -16.822 -37.393 20.736 1.00 44.72 102 THR A C 1
ATOM 780 O O . THR A 1 102 ? -17.580 -37.999 21.489 1.00 46.88 102 THR A O 1
ATOM 784 N N . GLY A 1 103 ? -15.496 -37.555 20.750 1.00 43.82 103 GLY A N 1
ATOM 785 C CA . GLY A 1 103 ? -14.836 -38.485 21.651 1.00 45.78 103 GLY A CA 1
ATOM 786 C C . GLY A 1 103 ? -15.217 -39.950 21.504 1.00 43.93 103 GLY A C 1
ATOM 787 O O . GLY A 1 103 ? -15.050 -40.695 22.439 1.00 45.13 103 GLY A O 1
ATOM 788 N N . ILE A 1 104 ? -15.730 -40.381 20.349 1.00 42.87 104 ILE A N 1
ATOM 789 C CA . ILE A 1 104 ? -16.101 -41.802 20.148 1.00 43.43 104 ILE A CA 1
ATOM 790 C C . ILE A 1 104 ? -14.838 -42.680 20.093 1.00 40.95 104 ILE A C 1
ATOM 791 O O . ILE A 1 104 ? -13.763 -42.169 19.849 1.00 41.57 104 ILE A O 1
ATOM 796 N N . PRO A 1 105 ? -14.954 -43.994 20.318 1.00 42.42 105 PRO A N 1
ATOM 797 C CA . PRO A 1 105 ? -13.739 -44.815 20.258 1.00 45.88 105 PRO A CA 1
ATOM 798 C C . PRO A 1 105 ? -13.087 -44.842 18.857 1.00 46.42 105 PRO A C 1
ATOM 799 O O . PRO A 1 105 ? -13.805 -44.796 17.844 1.00 45.51 105 PRO A O 1
ATOM 803 N N . ILE A 1 106 ? -11.754 -44.924 18.829 1.00 46.25 106 ILE A N 1
ATOM 804 C CA . ILE A 1 106 ? -10.966 -44.988 17.598 1.00 48.39 106 ILE A CA 1
ATOM 805 C C . ILE A 1 106 ? -11.463 -46.100 16.650 1.00 48.27 106 ILE A C 1
ATOM 806 O O . ILE A 1 106 ? -11.474 -45.898 15.437 1.00 48.91 106 ILE A O 1
ATOM 811 N N . GLY A 1 107 ? -11.882 -47.236 17.219 1.00 47.65 107 GLY A N 1
ATOM 812 C CA . GLY A 1 107 ? -12.463 -48.354 16.478 1.00 49.47 107 GLY A CA 1
ATOM 813 C C . GLY A 1 107 ? -13.654 -47.980 15.610 1.00 50.36 107 GLY A C 1
ATOM 814 O O . GLY A 1 107 ? -13.804 -48.496 14.505 1.00 55.60 107 GLY A O 1
ATOM 815 N N . VAL A 1 108 ? -14.482 -47.065 16.108 1.00 48.70 108 VAL A N 1
ATOM 816 C CA . VAL A 1 108 ? -15.646 -46.575 15.371 1.00 48.19 108 VAL A CA 1
ATOM 817 C C . VAL A 1 108 ? -15.195 -45.578 14.263 1.00 46.20 108 VAL A C 1
ATOM 818 O O . VAL A 1 108 ? -15.617 -45.682 13.121 1.00 45.04 108 VAL A O 1
ATOM 822 N N . THR A 1 109 ? -14.339 -44.628 14.629 1.00 43.60 109 THR A N 1
ATOM 823 C CA . THR A 1 109 ? -13.777 -43.654 13.704 1.00 42.86 109 THR A CA 1
ATOM 824 C C . THR A 1 109 ? -13.087 -44.341 12.521 1.00 44.26 109 THR A C 1
ATOM 825 O O . THR A 1 109 ? -13.276 -43.899 11.372 1.00 38.98 109 THR A O 1
ATOM 829 N N . LEU A 1 110 ? -12.342 -45.414 12.830 1.00 42.76 110 LEU A N 1
ATOM 830 C CA . LEU A 1 110 ? -11.635 -46.217 11.849 1.00 43.86 110 LEU A CA 1
ATOM 831 C C . LEU A 1 110 ? -12.574 -46.729 10.754 1.00 42.91 110 LEU A C 1
ATOM 832 O O . LEU A 1 110 ? -12.268 -46.503 9.571 1.00 41.98 110 LEU A O 1
ATOM 837 N N . TRP A 1 111 ? -13.678 -47.409 11.123 1.00 40.52 111 TRP A N 1
ATOM 838 C CA . TRP A 1 111 ? -14.587 -47.934 10.079 1.00 43.66 111 TRP A CA 1
ATOM 839 C C . TRP A 1 111 ? -15.338 -46.818 9.315 1.00 40.12 111 TRP A C 1
ATOM 840 O O . TRP A 1 111 ? -15.736 -47.042 8.183 1.00 40.53 111 TRP A O 1
ATOM 851 N N . ILE A 1 112 ? -15.516 -45.642 9.920 1.00 38.42 112 ILE A N 1
ATOM 852 C CA . ILE A 1 112 ? -16.149 -44.512 9.242 1.00 38.14 112 ILE A CA 1
ATOM 853 C C . ILE A 1 112 ? -15.197 -44.013 8.143 1.00 36.89 112 ILE A C 1
ATOM 854 O O . ILE A 1 112 ? -15.627 -43.855 6.996 1.00 34.99 112 ILE A O 1
ATOM 859 N N . VAL A 1 113 ? -13.924 -43.786 8.500 1.00 37.11 113 VAL A N 1
ATOM 860 C CA . VAL A 1 113 ? -12.959 -43.324 7.513 1.00 39.89 113 VAL A CA 1
ATOM 861 C C . VAL A 1 113 ? -12.697 -44.394 6.428 1.00 37.37 113 VAL A C 1
ATOM 862 O O . VAL A 1 113 ? -12.505 -44.039 5.289 1.00 35.26 113 VAL A O 1
ATOM 866 N N . LEU A 1 114 ? -12.686 -45.675 6.797 1.00 35.87 114 LEU A N 1
ATOM 867 C CA . LEU A 1 114 ? -12.470 -46.714 5.820 1.00 36.42 114 LEU A CA 1
ATOM 868 C C . LEU A 1 114 ? -13.670 -46.816 4.879 1.00 34.61 114 LEU A C 1
ATOM 869 O O . LEU A 1 114 ? -13.462 -47.021 3.687 1.00 35.16 114 LEU A O 1
ATOM 874 N N . ALA A 1 115 ? -14.895 -46.668 5.391 1.00 32.41 115 ALA A N 1
ATOM 875 C CA . ALA A 1 115 ? -16.076 -46.574 4.523 1.00 33.49 115 ALA A CA 1
ATOM 876 C C . ALA A 1 115 ? -15.944 -45.405 3.513 1.00 33.31 115 ALA A C 1
ATOM 877 O O . ALA A 1 115 ? -16.294 -45.559 2.342 1.00 32.69 115 ALA A O 1
ATOM 879 N N . ASP A 1 116 ? -15.436 -44.268 4.005 1.00 31.59 116 ASP A N 1
ATOM 880 C CA . ASP A 1 116 ? -15.168 -43.095 3.200 1.00 30.37 116 ASP A CA 1
ATOM 881 C C . ASP A 1 116 ? -14.085 -43.313 2.123 1.00 31.62 116 ASP A C 1
ATOM 882 O O . ASP A 1 116 ? -14.299 -42.900 0.993 1.00 31.36 116 ASP A O 1
ATOM 887 N N . VAL A 1 117 ? -12.946 -43.921 2.475 1.00 31.87 117 VAL A N 1
ATOM 888 C CA . VAL A 1 117 ? -11.893 -44.172 1.494 1.00 32.84 117 VAL A CA 1
ATOM 889 C C . VAL A 1 117 ? -12.360 -45.179 0.419 1.00 32.96 117 VAL A C 1
ATOM 890 O O . VAL A 1 117 ? -12.046 -44.993 -0.758 1.00 31.00 117 VAL A O 1
ATOM 894 N N . ALA A 1 118 ? -13.105 -46.212 0.844 1.00 33.14 118 ALA A N 1
ATOM 895 C CA . ALA A 1 118 ? -13.741 -47.142 -0.080 1.00 32.63 118 ALA A CA 1
ATOM 896 C C . ALA A 1 118 ? -14.673 -46.424 -1.064 1.00 32.08 118 ALA A C 1
ATOM 897 O O . ALA A 1 118 ? -14.643 -46.729 -2.257 1.00 33.27 118 ALA A O 1
ATOM 899 N N . MET A 1 119 ? -15.488 -45.493 -0.541 1.00 30.38 119 MET A N 1
ATOM 900 C CA . MET A 1 119 ? -16.372 -44.650 -1.343 1.00 29.77 119 MET A CA 1
ATOM 901 C C . MET A 1 119 ? -15.616 -43.926 -2.478 1.00 30.09 119 MET A C 1
ATOM 902 O O . MET A 1 119 ? -16.012 -43.979 -3.651 1.00 29.73 119 MET A O 1
ATOM 907 N N . ILE A 1 120 ? -14.527 -43.275 -2.104 1.00 28.61 120 ILE A N 1
ATOM 908 C CA . ILE A 1 120 ? -13.715 -42.504 -3.029 1.00 29.80 120 ILE A CA 1
ATOM 909 C C . ILE A 1 120 ? -13.036 -43.420 -4.057 1.00 30.46 120 ILE A C 1
ATOM 910 O O . ILE A 1 120 ? -13.108 -43.151 -5.258 1.00 31.42 120 ILE A O 1
ATOM 915 N N . MET A 1 121 ? -12.388 -44.478 -3.559 1.00 30.43 121 MET A N 1
ATOM 916 C CA . MET A 1 121 ? -11.667 -45.402 -4.389 1.00 32.54 121 MET A CA 1
ATOM 917 C C . MET A 1 121 ? -12.547 -46.089 -5.411 1.00 31.96 121 MET A C 1
ATOM 918 O O . MET A 1 121 ? -12.115 -46.251 -6.544 1.00 32.11 121 MET A O 1
ATOM 92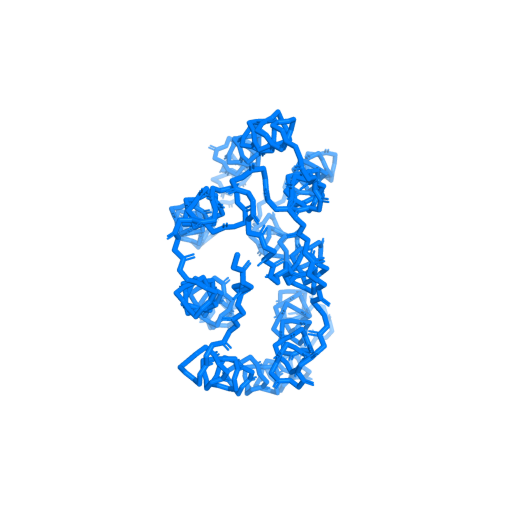3 N N . LEU A 1 122 ? -13.758 -46.493 -5.005 1.00 31.25 122 LEU A N 1
ATOM 924 C CA . LEU A 1 122 ? -14.686 -47.133 -5.918 1.00 31.44 122 LEU A CA 1
ATOM 925 C C . LEU A 1 122 ? -15.211 -46.134 -6.954 1.00 31.80 122 LEU A C 1
ATOM 926 O O . LEU A 1 122 ? -15.425 -46.511 -8.091 1.00 34.74 122 LEU A O 1
ATOM 931 N N . GLY A 1 123 ? -15.421 -44.879 -6.564 1.00 31.49 123 GLY A N 1
ATOM 932 C CA . GLY A 1 123 ? -15.702 -43.808 -7.520 1.00 30.53 123 GLY A CA 1
ATOM 933 C C . GLY A 1 123 ? -14.603 -43.656 -8.573 1.00 31.44 123 GLY A C 1
ATOM 934 O O . GLY A 1 123 ? -14.915 -43.503 -9.751 1.00 30.61 123 GLY A O 1
ATOM 935 N N . LEU A 1 124 ? -13.332 -43.700 -8.129 1.00 31.13 124 LEU A N 1
ATOM 936 C CA . LEU A 1 124 ? -12.171 -43.615 -9.013 1.00 30.18 124 LEU A CA 1
ATOM 937 C C . LEU A 1 124 ? -12.182 -44.748 -10.017 1.00 30.62 124 LEU A C 1
ATOM 938 O O . LEU A 1 124 ? -12.048 -44.505 -11.203 1.00 32.41 124 LEU A O 1
ATOM 943 N N . PHE A 1 125 ? -12.351 -45.966 -9.516 1.00 30.57 125 PHE A N 1
ATOM 944 C CA . PHE A 1 125 ? -12.396 -47.161 -10.349 1.00 31.07 125 PHE A CA 1
ATOM 945 C C . PHE A 1 125 ? -13.531 -47.110 -11.384 1.00 31.88 125 PHE A C 1
ATOM 946 O O . PHE A 1 125 ? -13.328 -47.455 -12.543 1.00 31.52 125 PHE A O 1
ATOM 954 N N . GLY A 1 126 ? -14.710 -46.670 -10.947 1.00 31.55 126 GLY A N 1
ATOM 955 C CA . GLY A 1 126 ? -15.829 -46.421 -11.823 1.00 32.28 126 GLY A CA 1
ATOM 956 C C . GLY A 1 126 ? -15.507 -45.387 -12.882 1.00 33.18 126 GLY A C 1
ATOM 957 O O . GLY A 1 126 ? -15.866 -45.555 -14.058 1.00 35.68 126 GLY A O 1
ATOM 958 N N . ALA A 1 127 ? -14.838 -44.311 -12.467 1.00 32.12 127 ALA A N 1
ATOM 959 C CA . ALA A 1 127 ? -14.440 -43.264 -13.396 1.00 33.13 127 ALA A CA 1
ATOM 960 C C . ALA A 1 127 ? -13.417 -43.734 -14.455 1.00 33.86 127 ALA A C 1
ATOM 961 O O . ALA A 1 127 ? -13.465 -43.275 -15.602 1.00 38.30 127 ALA A O 1
ATOM 963 N N . LEU A 1 128 ? -12.515 -44.628 -14.064 1.00 33.06 128 LEU A N 1
ATOM 964 C CA . LEU A 1 128 ? -11.503 -45.171 -14.979 1.00 33.98 128 LEU A CA 1
ATOM 965 C C . LEU A 1 128 ? -12.003 -46.375 -15.794 1.00 34.09 128 LEU A C 1
ATOM 966 O O . LEU A 1 128 ? -11.300 -46.837 -16.675 1.00 36.46 128 LEU A O 1
ATOM 971 N N . SER A 1 129 ? -13.194 -46.884 -15.497 1.00 34.96 129 SER A N 1
ATOM 972 C CA . SER A 1 129 ? -13.797 -48.000 -16.220 1.00 37.05 129 SER A CA 1
ATOM 973 C C . SER A 1 129 ? -14.204 -47.515 -17.612 1.00 38.38 129 SER A C 1
ATOM 974 O O . SER A 1 129 ? -14.604 -46.356 -17.767 1.00 38.52 129 SER A O 1
ATOM 977 N N . THR A 1 130 ? -14.074 -48.375 -18.615 1.00 38.63 130 THR A N 1
ATOM 978 C CA . THR A 1 130 ? -14.537 -48.056 -19.967 1.00 41.18 130 THR A CA 1
ATOM 979 C C . THR A 1 130 ? -15.867 -48.732 -20.324 1.00 43.58 130 THR A C 1
ATOM 980 O O . THR A 1 130 ? -16.305 -48.627 -21.451 1.00 46.91 130 THR A O 1
ATOM 984 N N . ASN A 1 131 ? -16.518 -49.391 -19.373 1.00 42.37 131 ASN A N 1
ATOM 985 C CA . ASN A 1 131 ? -17.676 -50.236 -19.648 1.00 42.27 131 ASN A CA 1
ATOM 986 C C . ASN A 1 131 ? -18.804 -50.029 -18.609 1.00 40.73 131 ASN A C 1
ATOM 987 O O . ASN A 1 131 ? -18.707 -49.156 -17.749 1.00 40.00 131 ASN A O 1
ATOM 992 N N . SER A 1 132 ? -19.861 -50.824 -18.701 1.00 40.00 132 SER A N 1
ATOM 993 C CA . SER A 1 132 ? -21.063 -50.636 -17.855 1.00 43.17 132 SER A CA 1
ATOM 994 C C . SER A 1 132 ? -20.911 -51.026 -16.376 1.00 42.05 132 SER A C 1
ATOM 995 O O . SER A 1 132 ? -21.711 -50.590 -15.550 1.00 41.43 132 SER A O 1
ATOM 998 N N . TYR A 1 133 ? -19.883 -51.812 -16.064 1.00 40.39 133 TYR A N 1
ATOM 999 C CA . TYR A 1 133 ? -19.528 -52.156 -14.691 1.00 40.56 133 TYR A CA 1
ATOM 1000 C C . TYR A 1 133 ? -19.133 -50.940 -13.821 1.00 38.48 133 TYR A C 1
ATOM 1001 O O . TYR A 1 133 ? -19.062 -51.064 -12.604 1.00 37.70 133 TYR A O 1
ATOM 1010 N N . ARG A 1 134 ? -18.859 -49.793 -14.470 1.00 37.58 134 ARG A N 1
ATOM 1011 C CA . ARG A 1 134 ? -18.833 -48.469 -13.852 1.00 36.53 134 ARG A CA 1
ATOM 1012 C C . ARG A 1 134 ? -19.969 -48.250 -12.835 1.00 35.91 134 ARG A C 1
ATOM 1013 O O . ARG A 1 134 ? -19.739 -47.625 -11.800 1.00 33.33 134 ARG A O 1
ATOM 1021 N N . TRP A 1 135 ? -21.176 -48.747 -13.142 1.00 36.31 135 TRP A N 1
ATOM 1022 C CA . TRP A 1 135 ? -22.354 -48.562 -12.292 1.00 37.10 135 TRP A CA 1
ATOM 1023 C C . TRP A 1 135 ? -22.380 -49.452 -11.028 1.00 36.70 135 TRP A C 1
ATOM 1024 O O . TRP A 1 135 ? -22.974 -49.040 -10.015 1.00 35.73 135 TRP A O 1
ATOM 1035 N N . GLY A 1 136 ? -21.745 -50.633 -11.074 1.00 35.73 136 GLY A N 1
ATOM 1036 C CA . GLY A 1 136 ? -21.557 -51.458 -9.866 1.00 35.96 136 GLY A CA 1
ATOM 1037 C C . GLY A 1 136 ? -20.636 -50.747 -8.865 1.00 36.48 136 GLY A C 1
ATOM 1038 O O . GLY A 1 136 ? -20.939 -50.684 -7.662 1.00 37.42 136 GLY A O 1
ATOM 1039 N N . TYR A 1 137 ? -19.512 -50.205 -9.361 1.00 35.66 137 TYR A N 1
ATOM 1040 C CA . TYR A 1 137 ? -18.653 -49.331 -8.569 1.00 34.61 137 TYR A CA 1
ATOM 1041 C C . TYR A 1 137 ? -19.443 -48.188 -7.927 1.00 34.83 137 TYR A C 1
ATOM 1042 O O . TYR A 1 137 ? -19.332 -47.941 -6.695 1.00 36.08 137 TYR A O 1
ATOM 1051 N N . TYR A 1 138 ? -20.233 -47.503 -8.751 1.00 34.21 138 TYR A N 1
ATOM 1052 C CA . TYR A 1 138 ? -21.010 -46.349 -8.290 1.00 34.18 138 TYR A CA 1
ATOM 1053 C C . TYR A 1 138 ? -21.994 -46.692 -7.176 1.00 33.57 138 TYR A C 1
ATOM 1054 O O . TYR A 1 138 ? -22.045 -45.997 -6.166 1.00 35.31 138 TYR A O 1
ATOM 1063 N N . GLY A 1 139 ? -22.784 -47.741 -7.399 1.00 34.54 139 GLY A N 1
ATOM 1064 C CA . GLY A 1 139 ? -23.793 -48.177 -6.440 1.00 35.62 139 GLY A CA 1
ATOM 1065 C C . GLY A 1 139 ? -23.228 -48.617 -5.097 1.00 36.02 139 GLY A C 1
ATOM 1066 O O . GLY A 1 139 ? -23.782 -48.265 -4.055 1.00 35.63 139 GLY A O 1
ATOM 1067 N N . VAL A 1 140 ? -22.131 -49.385 -5.125 1.00 35.44 140 VAL A N 1
ATOM 1068 C CA . VAL A 1 140 ? -21.481 -49.849 -3.892 1.00 36.54 140 VAL A CA 1
ATOM 1069 C C . VAL A 1 140 ? -20.827 -48.668 -3.156 1.00 36.22 140 VAL A C 1
ATOM 1070 O O . VAL A 1 140 ? -20.864 -48.607 -1.900 1.00 38.35 140 VAL A O 1
ATOM 1074 N N . SER A 1 141 ? -20.241 -47.744 -3.932 1.00 33.59 141 SER A N 1
ATOM 1075 C CA . SER A 1 141 ? -19.733 -46.503 -3.375 1.00 32.14 141 SER A CA 1
ATOM 1076 C C . SER A 1 141 ? -20.822 -45.661 -2.688 1.00 33.35 141 SER A C 1
ATOM 1077 O O . SER A 1 141 ? -20.562 -45.090 -1.622 1.00 32.94 141 SER A O 1
ATOM 1080 N N . CYS A 1 142 ? -22.011 -45.594 -3.289 1.00 33.77 142 CYS A N 1
ATOM 1081 C CA . CYS A 1 142 ? -23.186 -44.975 -2.662 1.00 36.02 142 CYS A CA 1
ATOM 1082 C C . CYS A 1 142 ? -23.579 -45.664 -1.333 1.00 36.02 142 CYS A C 1
ATOM 1083 O O . CYS A 1 142 ? -23.926 -44.967 -0.361 1.00 35.74 142 CYS A O 1
ATOM 1086 N N . ALA A 1 143 ? -23.517 -47.003 -1.298 1.00 34.92 143 ALA A N 1
ATOM 1087 C CA . ALA A 1 143 ? -23.733 -47.751 -0.053 1.00 36.49 143 ALA A CA 1
ATOM 1088 C C . ALA A 1 143 ? -22.737 -47.309 1.056 1.00 36.47 143 ALA A C 1
ATOM 1089 O O . ALA A 1 143 ? -23.163 -47.004 2.175 1.00 36.22 143 ALA A O 1
ATOM 1091 N N . PHE A 1 144 ? -21.442 -47.280 0.714 1.00 34.02 144 PHE A N 1
ATOM 1092 C CA . PHE A 1 144 ? -20.395 -46.776 1.606 1.00 33.63 144 PHE A CA 1
ATOM 1093 C C . PHE A 1 144 ? -20.608 -45.326 2.041 1.00 34.50 144 PHE A C 1
ATOM 1094 O O . PHE A 1 144 ? -20.317 -45.009 3.175 1.00 35.50 144 PHE A O 1
ATOM 1102 N N . PHE A 1 145 ? -21.106 -44.454 1.164 1.00 33.99 145 PHE A N 1
ATOM 1103 C CA . PHE A 1 145 ? -21.497 -43.087 1.564 1.00 34.14 145 PHE A CA 1
ATOM 1104 C C . PHE A 1 145 ? -22.540 -43.132 2.697 1.00 36.26 145 PHE A C 1
ATOM 1105 O O . PHE A 1 145 ? -22.424 -42.367 3.675 1.00 33.49 145 PHE A O 1
ATOM 1113 N N . PHE A 1 146 ? -23.532 -44.026 2.554 1.00 37.37 146 PHE A N 1
ATOM 1114 C CA . PHE A 1 146 ? -24.574 -44.224 3.565 1.00 38.79 146 PHE A CA 1
ATOM 1115 C C . PHE A 1 146 ? -24.008 -44.807 4.876 1.00 37.22 146 PHE A C 1
ATOM 1116 O O . PHE A 1 146 ? -24.492 -44.466 5.951 1.00 37.38 146 PHE A O 1
ATOM 1124 N N . VAL A 1 147 ? -22.994 -45.658 4.782 1.00 35.44 147 VAL A N 1
ATOM 1125 C CA . VAL A 1 147 ? -22.249 -46.106 5.969 1.00 36.27 147 VAL A CA 1
ATOM 1126 C C . VAL A 1 147 ? -21.597 -44.921 6.730 1.00 36.72 147 VAL A C 1
ATOM 1127 O O . VAL A 1 147 ? -21.678 -44.834 7.984 1.00 37.66 147 VAL A O 1
ATOM 1131 N N . VAL A 1 148 ? -20.974 -44.021 5.972 1.00 33.06 148 VAL A N 1
ATOM 1132 C CA . VAL A 1 148 ? -20.378 -42.813 6.516 1.00 33.34 148 VAL A CA 1
ATOM 1133 C C . VAL A 1 148 ? -21.443 -41.957 7.252 1.00 36.02 148 VAL A C 1
ATOM 1134 O O . VAL A 1 148 ? -21.216 -41.539 8.407 1.00 34.54 148 VAL A O 1
ATOM 1138 N N . LEU A 1 149 ? -22.584 -41.731 6.597 1.00 36.21 149 LEU A N 1
ATOM 1139 C CA . LEU A 1 149 ? -23.654 -40.913 7.160 1.00 37.97 149 LEU A CA 1
ATOM 1140 C C . LEU A 1 149 ? -24.235 -41.557 8.421 1.00 38.97 149 LEU A C 1
ATOM 1141 O O . LEU A 1 149 ? -24.514 -40.858 9.396 1.00 40.39 149 LEU A O 1
ATOM 1146 N N . TRP A 1 150 ? -24.392 -42.880 8.396 1.00 38.84 150 TRP A N 1
ATOM 1147 C CA . TRP A 1 150 ? -24.813 -43.640 9.561 1.00 40.81 150 TRP A CA 1
ATOM 1148 C C . TRP A 1 150 ? -23.845 -43.422 10.735 1.00 39.89 150 TRP A C 1
ATOM 1149 O O . TRP A 1 150 ? -24.290 -43.160 11.853 1.00 36.53 150 TRP A O 1
ATOM 1160 N N . GLY A 1 151 ? -22.541 -43.510 10.451 1.00 39.76 151 GLY A N 1
ATOM 1161 C CA . GLY A 1 151 ? -21.467 -43.210 11.402 1.00 38.96 151 GLY A CA 1
ATOM 1162 C C . GLY A 1 151 ? -21.607 -41.832 12.032 1.00 40.38 151 GLY A C 1
ATOM 1163 O O . GLY A 1 151 ? -21.481 -41.684 13.268 1.00 42.93 151 GLY A O 1
ATOM 1164 N N . LEU A 1 152 ? -21.891 -40.830 11.198 1.00 37.99 152 LEU A N 1
ATOM 1165 C CA . LEU A 1 152 ? -22.052 -39.445 11.672 1.00 39.07 152 LEU A CA 1
ATOM 1166 C C . LEU A 1 152 ? -23.326 -39.215 12.514 1.00 40.03 152 LEU A C 1
ATOM 1167 O O . LEU A 1 152 ? -23.294 -38.518 13.544 1.00 39.34 152 LEU A O 1
ATOM 1172 N N . PHE A 1 153 ? -24.431 -39.814 12.080 1.00 40.64 153 PHE A N 1
ATOM 1173 C CA . PHE A 1 153 ? -25.726 -39.548 12.698 1.00 42.93 153 PHE A CA 1
ATOM 1174 C C . PHE A 1 153 ? -26.157 -40.516 13.803 1.00 42.01 153 PHE A C 1
ATOM 1175 O O . PHE A 1 153 ? -27.173 -40.263 14.430 1.00 39.47 153 PHE A O 1
ATOM 1183 N N . PHE A 1 154 ? -25.377 -41.574 14.061 1.00 41.63 154 PHE A N 1
ATOM 1184 C CA . PHE A 1 154 ? -25.662 -42.539 15.129 1.00 42.64 154 PHE A CA 1
ATOM 1185 C C . PHE A 1 154 ? -24.510 -42.549 16.157 1.00 41.12 154 PHE A C 1
ATOM 1186 O O . PHE A 1 154 ? -24.600 -41.743 17.075 1.00 38.97 154 PHE A O 1
ATOM 1194 N N . PRO A 1 155 ? -23.441 -43.381 16.014 1.00 41.34 155 PRO A N 1
ATOM 1195 C CA . PRO A 1 155 ? -22.397 -43.292 17.070 1.00 42.12 155 PRO A CA 1
ATOM 1196 C C . PRO A 1 155 ? -21.753 -41.923 17.247 1.00 41.25 155 PRO A C 1
ATOM 1197 O O . PRO A 1 155 ? -21.544 -41.505 18.372 1.00 39.89 155 PRO A O 1
ATOM 1201 N N . GLY A 1 156 ? -21.452 -41.228 16.157 1.00 40.78 156 GLY A N 1
ATOM 1202 C CA . GLY A 1 156 ? -20.855 -39.893 16.228 1.00 39.54 156 GLY A CA 1
ATOM 1203 C C . GLY A 1 156 ? -21.777 -38.933 16.963 1.00 39.90 156 GLY A C 1
ATOM 1204 O O . GLY A 1 156 ? -21.347 -38.235 17.899 1.00 38.16 156 GLY A O 1
ATOM 1205 N N . ALA A 1 157 ? -23.042 -38.915 16.535 1.00 37.87 157 ALA A N 1
ATOM 1206 C CA . ALA A 1 157 ? -24.078 -38.103 17.155 1.00 40.84 157 ALA A CA 1
ATOM 1207 C C . ALA A 1 157 ? -24.248 -38.405 18.678 1.00 42.38 157 ALA A C 1
ATOM 1208 O O . ALA A 1 157 ? -24.360 -37.477 19.478 1.00 41.89 157 ALA A O 1
ATOM 1210 N N . LYS A 1 158 ? -24.251 -39.685 19.049 1.00 43.12 158 LYS A N 1
ATOM 1211 C CA . LYS A 1 158 ? -24.316 -40.110 20.465 1.00 43.24 158 LYS A CA 1
ATOM 1212 C C . LYS A 1 158 ? -23.157 -39.552 21.294 1.00 40.83 158 LYS A C 1
ATOM 1213 O O . LYS A 1 158 ? -23.368 -39.033 22.403 1.00 38.56 158 LYS A O 1
ATOM 1219 N N . GLY A 1 159 ? -21.952 -39.660 20.740 1.00 38.33 159 GLY A N 1
ATOM 1220 C CA . GLY A 1 159 ? -20.769 -39.084 21.329 1.00 40.44 159 GLY A CA 1
ATOM 1221 C C . GLY A 1 159 ? -20.880 -37.600 21.615 1.00 41.86 159 GLY A C 1
ATOM 1222 O O . GLY A 1 159 ? -20.556 -37.142 22.728 1.00 41.97 159 GLY A O 1
ATOM 1223 N N . ALA A 1 160 ? -21.356 -36.856 20.616 1.00 41.43 160 ALA A N 1
ATOM 1224 C CA . ALA A 1 160 ? -21.511 -35.395 20.700 1.00 43.44 160 ALA A CA 1
ATOM 1225 C C . ALA A 1 160 ? -22.525 -34.995 21.756 1.00 43.55 160 ALA A C 1
ATOM 1226 O O . ALA A 1 160 ? -22.288 -34.061 22.537 1.00 42.51 160 ALA A O 1
ATOM 1228 N N . ARG A 1 161 ? -23.680 -35.691 21.771 1.00 43.29 161 ARG A N 1
ATOM 1229 C CA . ARG A 1 161 ? -24.739 -35.415 22.741 1.00 45.42 161 ARG A CA 1
ATOM 1230 C C . ARG A 1 161 ? -24.340 -35.782 24.167 1.00 44.37 161 ARG A C 1
ATOM 1231 O O . ARG A 1 161 ? -24.732 -35.086 25.095 1.00 41.73 161 ARG A O 1
ATOM 1239 N N . ALA A 1 162 ? -23.514 -36.912 24.239 1.00 44.17 162 ALA A N 1
ATOM 1240 C CA . ALA A 1 162 ? -22.931 -37.362 25.522 1.00 45.06 162 ALA A CA 1
ATOM 1241 C C . ALA A 1 162 ? -21.990 -36.308 26.138 1.00 45.96 162 ALA A C 1
ATOM 1242 O O . ALA A 1 162 ? -22.085 -36.016 27.347 1.00 43.54 162 ALA A O 1
ATOM 1244 N N . ARG A 1 163 ? -21.143 -35.678 25.330 1.00 47.26 163 ARG A N 1
ATOM 1245 C CA . ARG A 1 163 ? -20.192 -34.601 25.711 1.00 51.96 163 ARG A CA 1
ATOM 1246 C C . ARG A 1 163 ? -20.950 -33.375 26.215 1.00 51.60 163 ARG A C 1
ATOM 1247 O O . ARG A 1 163 ? -20.578 -32.774 27.222 1.00 54.34 163 ARG A O 1
ATOM 1255 N N . GLY A 1 164 ? -21.964 -33.039 25.415 1.00 50.75 164 GLY A N 1
ATOM 1256 C CA . GLY A 1 164 ? -22.786 -31.881 25.726 1.00 53.13 164 GLY A CA 1
ATOM 1257 C C . GLY A 1 164 ? -22.104 -30.553 25.474 1.00 56.09 164 GLY A C 1
ATOM 1258 O O . GLY A 1 164 ? -21.066 -30.478 24.792 1.00 49.97 164 GLY A O 1
ATOM 1259 N N . GLY A 1 165 ? -22.704 -29.501 26.034 1.00 60.07 165 GLY A N 1
ATOM 1260 C CA . GLY A 1 165 ? -22.178 -28.148 25.911 1.00 59.34 165 GLY A CA 1
ATOM 1261 C C . GLY A 1 165 ? -22.347 -27.598 24.511 1.00 57.35 165 GLY A C 1
ATOM 1262 O O . GLY A 1 165 ? -23.419 -27.739 23.925 1.00 59.49 165 GLY A O 1
ATOM 1263 N N . GLN A 1 166 ? -21.296 -26.966 23.994 1.00 56.51 166 GLN A N 1
ATOM 1264 C CA . GLN A 1 166 ? -21.273 -26.427 22.620 1.00 54.83 166 GLN A CA 1
ATOM 1265 C C . GLN A 1 166 ? -21.020 -27.493 21.542 1.00 56.22 166 GLN A C 1
ATOM 1266 O O . GLN A 1 166 ? -21.197 -27.204 20.357 1.00 58.45 166 GLN A O 1
ATOM 1268 N N . VAL A 1 167 ? -20.600 -28.702 21.940 1.00 55.48 167 VAL A N 1
ATOM 1269 C CA . VAL A 1 167 ? -20.271 -29.771 20.993 1.00 55.11 167 VAL A CA 1
ATOM 1270 C C . VAL A 1 167 ? -21.468 -30.154 20.112 1.00 53.09 167 VAL A C 1
ATOM 1271 O O . VAL A 1 167 ? -21.315 -30.146 18.903 1.00 50.10 167 VAL A O 1
ATOM 1275 N N . PRO A 1 168 ? -22.644 -30.472 20.702 1.00 52.92 168 PRO A N 1
ATOM 1276 C CA . PRO A 1 168 ? -23.801 -30.850 19.859 1.00 54.26 168 PRO A CA 1
ATOM 1277 C C . PRO A 1 168 ? -24.174 -29.840 18.764 1.00 55.60 168 PRO A C 1
ATOM 1278 O O . PRO A 1 168 ? -24.371 -30.241 17.612 1.00 61.44 168 PRO A O 1
ATOM 1282 N N . GLY A 1 169 ? -24.232 -28.556 19.118 1.00 53.91 169 GLY A N 1
ATOM 1283 C CA . GLY A 1 169 ? -24.554 -27.481 18.195 1.00 53.76 169 GLY A CA 1
ATOM 1284 C C . GLY A 1 169 ? -23.574 -27.389 17.040 1.00 53.11 169 GLY A C 1
ATOM 1285 O O . GLY A 1 169 ? -23.988 -27.282 15.886 1.00 53.51 169 GLY A O 1
ATOM 1286 N N . LEU A 1 170 ? -22.279 -27.440 17.364 1.00 52.44 170 LEU A N 1
ATOM 1287 C CA . LEU A 1 170 ? -21.199 -27.416 16.376 1.00 53.49 170 LEU A CA 1
ATOM 1288 C C . LEU A 1 170 ? -21.183 -28.701 15.536 1.00 52.28 170 LEU A C 1
ATOM 1289 O O . LEU A 1 170 ? -21.085 -28.637 14.311 1.00 51.06 170 LEU A O 1
ATOM 1294 N N . TYR A 1 171 ? -21.277 -29.851 16.200 1.00 48.79 171 TYR A N 1
ATOM 1295 C CA . TYR A 1 171 ? -21.276 -31.125 15.515 1.00 46.70 171 TYR A CA 1
ATOM 1296 C C . TYR A 1 171 ? -22.473 -31.290 14.560 1.00 45.14 171 TYR A C 1
ATOM 1297 O O . TYR A 1 171 ? -22.280 -31.618 13.391 1.00 40.03 171 TYR A O 1
ATOM 1306 N N . PHE A 1 172 ? -23.685 -31.072 15.060 1.00 44.73 172 PHE A N 1
ATOM 1307 C CA . PHE A 1 172 ? -24.880 -31.259 14.228 1.00 47.24 172 PHE A CA 1
ATOM 1308 C C . PHE A 1 172 ? -24.986 -30.209 13.112 1.00 47.11 172 PHE A C 1
ATOM 1309 O O . PHE A 1 172 ? -25.453 -30.534 12.026 1.00 48.43 172 PHE A O 1
ATOM 1317 N N . GLY A 1 173 ? -24.533 -28.984 13.384 1.00 46.07 173 GLY A N 1
ATOM 1318 C CA . GLY A 1 173 ? -24.459 -27.920 12.391 1.00 47.58 173 GLY A CA 1
ATOM 1319 C C . GLY A 1 173 ? -23.524 -28.276 11.235 1.00 47.37 173 GLY A C 1
ATOM 1320 O O . GLY A 1 173 ? -23.920 -28.180 10.065 1.00 45.88 173 GLY A O 1
ATOM 1321 N N . LEU A 1 174 ? -22.302 -28.696 11.577 1.00 44.82 174 LEU A N 1
ATOM 1322 C CA . LEU A 1 174 ? -21.305 -29.079 10.592 1.00 44.10 174 LEU A CA 1
ATOM 1323 C C . LEU A 1 174 ? -21.647 -30.407 9.888 1.00 43.78 174 LEU A C 1
ATOM 1324 O O . LEU A 1 174 ? -21.507 -30.492 8.662 1.00 45.00 174 LEU A O 1
ATOM 1329 N N . ALA A 1 175 ? -22.113 -31.407 10.646 1.00 42.09 175 ALA A N 1
ATOM 1330 C CA . ALA A 1 175 ? -22.453 -32.729 10.111 1.00 41.53 175 ALA A CA 1
ATOM 1331 C C . ALA A 1 175 ? -23.667 -32.691 9.205 1.00 41.69 175 ALA A C 1
ATOM 1332 O O . ALA A 1 175 ? -23.663 -33.342 8.163 1.00 43.43 175 ALA A O 1
ATOM 1334 N N . GLY A 1 176 ? -24.692 -31.941 9.608 1.00 42.57 176 GLY A N 1
ATOM 1335 C CA . GLY A 1 176 ? -25.902 -31.693 8.795 1.00 44.00 176 GLY A CA 1
ATOM 1336 C C . GLY A 1 176 ? -25.587 -30.994 7.479 1.00 42.64 176 GLY A C 1
ATOM 1337 O O . GLY A 1 176 ? -26.054 -31.412 6.435 1.00 40.00 176 GLY A O 1
ATOM 1338 N N . TYR A 1 177 ? -24.777 -29.943 7.550 1.00 42.93 177 TYR A N 1
ATOM 1339 C CA . TYR A 1 177 ? -24.271 -29.240 6.368 1.00 44.30 177 TYR A CA 1
ATOM 1340 C C . TYR A 1 177 ? -23.446 -30.176 5.470 1.00 44.52 177 TYR A C 1
ATOM 1341 O O . TYR A 1 177 ? -23.662 -30.208 4.254 1.00 44.61 177 TYR A O 1
ATOM 1350 N N . LEU A 1 178 ? -22.520 -30.916 6.085 1.00 41.59 178 LEU A N 1
ATOM 1351 C CA . LEU A 1 178 ? -21.700 -31.884 5.396 1.00 39.46 178 LEU A CA 1
ATOM 1352 C C . LEU A 1 178 ? -22.545 -32.933 4.698 1.00 40.73 178 LEU A C 1
ATOM 1353 O O . LEU A 1 178 ? -22.342 -33.223 3.495 1.00 42.57 178 LEU A O 1
ATOM 1358 N N . ALA A 1 179 ? -23.495 -33.500 5.425 1.00 40.88 179 ALA A N 1
ATOM 1359 C CA . ALA A 1 179 ? -24.277 -34.609 4.886 1.00 43.02 179 ALA A CA 1
ATOM 1360 C C . ALA A 1 179 ? -25.027 -34.205 3.636 1.00 44.43 179 ALA A C 1
ATOM 1361 O O . ALA A 1 179 ? -24.940 -34.876 2.616 1.00 45.16 179 ALA A O 1
ATOM 1363 N N . LEU A 1 180 ? -25.730 -33.084 3.738 1.00 43.91 180 LEU A N 1
ATOM 1364 C CA . LEU A 1 180 ? -26.535 -32.565 2.653 1.00 46.02 180 LEU A CA 1
ATOM 1365 C C . LEU A 1 180 ? -25.639 -32.199 1.447 1.00 44.74 180 LEU A C 1
ATOM 1366 O O . LEU A 1 180 ? -25.929 -32.572 0.299 1.00 43.20 180 LEU A O 1
ATOM 1371 N N . LEU A 1 181 ? -24.555 -31.488 1.732 1.00 42.50 181 LEU A N 1
ATOM 1372 C CA . LEU A 1 181 ? -23.662 -31.002 0.698 1.00 42.10 181 LEU A CA 1
ATOM 1373 C C . LEU A 1 181 ? -23.017 -32.151 -0.101 1.00 40.88 181 LEU A C 1
ATOM 1374 O O . LEU A 1 181 ? -22.962 -32.099 -1.344 1.00 43.46 181 LEU A O 1
ATOM 1379 N N . TRP A 1 182 ? -22.562 -33.179 0.619 1.00 37.33 182 TRP A N 1
ATOM 1380 C CA . TRP A 1 182 ? -21.848 -34.299 0.031 1.00 35.61 182 TRP A CA 1
ATOM 1381 C C . TRP A 1 182 ? -22.699 -35.124 -0.927 1.00 36.07 182 TRP A C 1
ATOM 1382 O O . TRP A 1 182 ? -22.118 -35.806 -1.770 1.00 35.42 182 TRP A O 1
ATOM 1393 N N . PHE A 1 183 ? -24.042 -35.057 -0.812 1.00 37.39 183 PHE A N 1
ATOM 1394 C CA . PHE A 1 183 ? -24.958 -35.632 -1.850 1.00 37.87 183 PHE A CA 1
ATOM 1395 C C . PHE A 1 183 ? -24.706 -35.051 -3.250 1.00 36.37 183 PHE A C 1
ATOM 1396 O O . PHE A 1 183 ? -24.955 -35.738 -4.230 1.00 36.19 183 PHE A O 1
ATOM 1404 N N . GLY A 1 184 ? -24.231 -33.806 -3.337 1.00 36.56 184 GLY A N 1
ATOM 1405 C CA . GLY A 1 184 ? -23.862 -33.190 -4.627 1.00 37.33 184 GLY A CA 1
ATOM 1406 C C . GLY A 1 184 ? -22.873 -33.997 -5.459 1.00 36.99 184 GLY A C 1
ATOM 1407 O O . GLY A 1 184 ? -23.006 -34.054 -6.678 1.00 39.90 184 GLY A O 1
ATOM 1408 N N . TYR A 1 185 ? -21.912 -34.644 -4.787 1.00 35.74 185 TYR A N 1
ATOM 1409 C CA . TYR A 1 185 ? -20.824 -35.372 -5.447 1.00 34.20 185 TYR A CA 1
ATOM 1410 C C . TYR A 1 185 ? -21.269 -36.585 -6.287 1.00 33.74 185 TYR A C 1
ATOM 1411 O O . TYR A 1 185 ? -20.971 -36.609 -7.466 1.00 31.21 185 TYR A O 1
ATOM 1420 N N . PRO A 1 186 ? -21.979 -37.578 -5.696 1.00 35.40 186 PRO A N 1
ATOM 1421 C CA . PRO A 1 186 ? -22.514 -38.674 -6.530 1.00 36.13 186 PRO A CA 1
ATOM 1422 C C . PRO A 1 186 ? -23.528 -38.225 -7.605 1.00 37.09 186 PRO A C 1
ATOM 1423 O O . PRO A 1 186 ? -23.713 -38.961 -8.596 1.00 37.70 186 PRO A O 1
ATOM 1427 N N . ILE A 1 187 ? -24.177 -37.063 -7.418 1.00 36.68 187 ILE A N 1
ATOM 1428 C CA . ILE A 1 187 ? -25.119 -36.536 -8.422 1.00 38.51 187 ILE A CA 1
ATOM 1429 C C . ILE A 1 187 ? -24.322 -36.053 -9.625 1.00 39.11 187 ILE A C 1
ATOM 1430 O O . ILE A 1 187 ? -24.629 -36.428 -10.770 1.00 40.79 187 ILE A O 1
ATOM 1435 N N . VAL A 1 188 ? -23.310 -35.237 -9.350 1.00 37.47 188 VAL A N 1
ATOM 1436 C CA . VAL A 1 188 ? -22.430 -34.707 -10.376 1.00 38.36 188 VAL A CA 1
ATOM 1437 C C . VAL A 1 188 ? -21.736 -35.866 -11.092 1.00 38.09 188 VAL A C 1
ATOM 1438 O O . VAL A 1 188 ? -21.660 -35.871 -12.306 1.00 39.79 188 VAL A O 1
ATOM 1442 N N . TRP A 1 189 ? -21.251 -36.839 -10.327 1.00 36.82 189 TRP A N 1
ATOM 1443 C CA . TRP A 1 189 ? -20.539 -37.986 -10.906 1.00 36.60 189 TRP A CA 1
ATOM 1444 C C . TRP A 1 189 ? -21.405 -38.782 -11.887 1.00 38.18 189 TRP A C 1
ATOM 1445 O O . TRP A 1 189 ? -20.935 -39.125 -12.974 1.00 36.58 189 TRP A O 1
ATOM 1456 N N . GLY A 1 190 ? -22.639 -39.070 -11.467 1.00 38.91 190 GLY A N 1
ATOM 1457 C CA . GLY A 1 190 ? -23.671 -39.695 -12.309 1.00 40.64 190 GLY A CA 1
ATOM 1458 C C . GLY A 1 190 ? -23.876 -38.977 -13.633 1.00 41.86 190 GLY A C 1
ATOM 1459 O O . GLY A 1 190 ? -24.012 -39.624 -14.675 1.00 43.41 190 GLY A O 1
ATOM 1460 N N . LEU A 1 191 ? -23.887 -37.642 -13.571 1.00 42.05 191 LEU A N 1
ATOM 1461 C CA . LEU A 1 191 ? -23.990 -36.761 -14.744 1.00 43.00 191 LEU A CA 1
ATOM 1462 C C . LEU A 1 191 ? -22.698 -36.589 -15.564 1.00 42.20 191 LEU A C 1
ATOM 1463 O O . LEU A 1 191 ? -22.787 -36.359 -16.790 1.00 43.59 191 LEU A O 1
ATOM 1468 N N . ALA A 1 192 ? -21.533 -36.686 -14.908 1.00 38.00 192 ALA A N 1
ATOM 1469 C CA . ALA A 1 192 ? -20.229 -36.419 -15.528 1.00 37.35 192 ALA A CA 1
ATOM 1470 C C . ALA A 1 192 ? -19.414 -37.691 -15.842 1.00 36.18 192 ALA A C 1
ATOM 1471 O O . ALA A 1 192 ? -19.560 -38.247 -16.931 1.00 37.98 192 ALA A O 1
ATOM 1473 N N . GLU A 1 193 ? -18.576 -38.157 -14.915 1.00 34.87 193 GLU A N 1
ATOM 1474 C CA . GLU A 1 193 ? -17.728 -39.340 -15.141 1.00 34.46 193 GLU A CA 1
ATOM 1475 C C . GLU A 1 193 ? -18.549 -40.587 -15.498 1.00 35.23 193 GLU A C 1
ATOM 1476 O O . GLU A 1 193 ? -18.105 -41.393 -16.331 1.00 35.75 193 GLU A O 1
ATOM 1482 N N . GLY A 1 194 ? -19.731 -40.720 -14.882 1.00 34.68 194 GLY A N 1
ATOM 1483 C CA . GLY A 1 194 ? -20.605 -41.870 -15.053 1.00 37.38 194 GLY A CA 1
ATOM 1484 C C . GLY A 1 194 ? -21.226 -41.965 -16.437 1.00 38.06 194 GLY A C 1
ATOM 1485 O O . GLY A 1 194 ? -20.889 -42.836 -17.215 1.00 35.90 194 GLY A O 1
ATOM 1486 N N . SER A 1 195 ? -22.128 -41.043 -16.725 1.00 40.11 195 SER A N 1
ATOM 1487 C CA . SER A 1 195 ? -22.910 -41.053 -17.940 1.00 42.20 195 SER A CA 1
ATOM 1488 C C . SER A 1 195 ? -22.357 -40.201 -19.087 1.00 42.43 195 SER A C 1
ATOM 1489 O O . SER A 1 195 ? -22.867 -40.302 -20.203 1.00 45.14 195 SER A O 1
ATOM 1492 N N . ASP A 1 196 ? -21.350 -39.361 -18.829 1.00 43.32 196 ASP A N 1
ATOM 1493 C CA . ASP A 1 196 ? -20.811 -38.418 -19.832 1.00 43.87 196 ASP A CA 1
ATOM 1494 C C . ASP A 1 196 ? -21.920 -37.515 -20.424 1.00 44.83 196 ASP A C 1
ATOM 1495 O O . ASP A 1 196 ? -21.950 -37.229 -21.612 1.00 46.93 196 ASP A O 1
ATOM 1500 N N . TYR A 1 197 ? -22.822 -37.077 -19.560 1.00 44.86 197 TYR A N 1
ATOM 1501 C CA . TYR A 1 197 ? -24.015 -36.336 -19.944 1.00 47.74 197 TYR A CA 1
ATOM 1502 C C . TYR A 1 197 ? -23.730 -34.841 -19.946 1.00 46.49 197 TYR A C 1
ATOM 1503 O O . TYR A 1 197 ? -24.082 -34.168 -20.903 1.00 45.85 197 TYR A O 1
ATOM 1512 N N . ILE A 1 198 ? -23.118 -34.324 -18.880 1.00 44.81 198 ILE A N 1
ATOM 1513 C CA . ILE A 1 198 ? -22.754 -32.898 -18.803 1.00 44.32 198 ILE A CA 1
ATOM 1514 C C . ILE A 1 198 ? -21.342 -32.723 -19.330 1.00 41.48 198 ILE A C 1
ATOM 1515 O O . ILE A 1 198 ? -20.565 -33.679 -19.348 1.00 37.72 198 ILE A O 1
ATOM 1520 N N . SER A 1 199 ? -21.032 -31.503 -19.766 1.00 41.01 199 SER A N 1
ATOM 1521 C CA . SER A 1 199 ? -19.697 -31.161 -20.229 1.00 41.72 199 SER A CA 1
ATOM 1522 C C . SER A 1 199 ? -18.696 -31.230 -19.087 1.00 41.99 199 SER A C 1
ATOM 1523 O O . SER A 1 199 ? -19.070 -31.142 -17.921 1.00 43.09 199 SER A O 1
ATOM 1526 N N . VAL A 1 200 ? -17.427 -31.365 -19.453 1.00 42.72 200 VAL A N 1
ATOM 1527 C CA . VAL A 1 200 ? -16.315 -31.344 -18.490 1.00 41.41 200 VAL A CA 1
ATOM 1528 C C . VAL A 1 200 ? -16.223 -29.951 -17.811 1.00 40.81 200 VAL A C 1
ATOM 1529 O O . VAL A 1 200 ? -15.855 -29.856 -16.649 1.00 39.14 200 VAL A O 1
ATOM 1533 N N . THR A 1 201 ? -16.541 -28.879 -18.535 1.00 42.08 201 THR A N 1
ATOM 1534 C CA . THR A 1 201 ? -16.641 -27.554 -17.919 1.00 43.23 201 THR A CA 1
ATOM 1535 C C . THR A 1 201 ? -17.716 -27.543 -16.819 1.00 42.92 201 THR A C 1
ATOM 1536 O O . THR A 1 201 ? -17.459 -27.031 -15.719 1.00 43.73 201 THR A O 1
ATOM 1540 N N . ALA A 1 202 ? -18.888 -28.115 -17.126 1.00 42.85 202 ALA A N 1
ATOM 1541 C CA . ALA A 1 202 ? -19.999 -28.205 -16.170 1.00 42.98 202 ALA A CA 1
ATOM 1542 C C . ALA A 1 202 ? -19.619 -29.050 -14.968 1.00 41.11 202 ALA A C 1
ATOM 1543 O O . ALA A 1 202 ? -19.968 -28.697 -13.840 1.00 41.15 202 ALA A O 1
ATOM 1545 N N . GLU A 1 203 ? -18.909 -30.151 -15.226 1.00 39.58 203 GLU A N 1
ATOM 1546 C CA . GLU A 1 203 ? -18.375 -31.028 -14.194 1.00 39.75 203 GLU A CA 1
ATOM 1547 C C . GLU A 1 203 ? -17.437 -30.244 -13.270 1.00 38.78 203 GLU A C 1
ATOM 1548 O O . GLU A 1 203 ? -17.658 -30.222 -12.050 1.00 37.83 203 GLU A O 1
ATOM 1554 N N . ALA A 1 204 ? -16.411 -29.631 -13.886 1.00 38.31 204 ALA A N 1
ATOM 1555 C CA . ALA A 1 204 ? -15.382 -28.876 -13.179 1.00 38.10 204 ALA A CA 1
ATOM 1556 C C . ALA A 1 204 ? -15.976 -27.777 -12.304 1.00 39.24 204 ALA A C 1
ATOM 1557 O O . ALA A 1 204 ? -15.624 -27.656 -11.117 1.00 40.02 204 ALA A O 1
ATOM 1559 N N . ALA A 1 205 ? -16.874 -26.991 -12.892 1.00 40.78 205 ALA A N 1
ATOM 1560 C CA . ALA A 1 205 ? -17.574 -25.932 -12.166 1.00 41.43 205 ALA A CA 1
ATOM 1561 C C . ALA A 1 205 ? -18.418 -26.471 -11.004 1.00 40.20 205 ALA A C 1
ATOM 1562 O O . ALA A 1 205 ? -18.461 -25.862 -9.959 1.00 37.77 205 ALA A O 1
ATOM 1564 N N . SER A 1 206 ? -19.079 -27.612 -11.210 1.00 39.28 206 SER A N 1
ATOM 1565 C CA . SER A 1 206 ? -19.973 -28.191 -10.211 1.00 40.00 206 SER A CA 1
ATOM 1566 C C . SER A 1 206 ? -19.189 -28.770 -9.020 1.00 38.96 206 SER A C 1
ATOM 1567 O O . SER A 1 206 ? -19.547 -28.518 -7.856 1.00 38.91 206 SER A O 1
ATOM 1570 N N . TYR A 1 207 ? -18.125 -29.527 -9.316 1.00 37.25 207 TYR A N 1
ATOM 1571 C CA . TYR A 1 207 ? -17.249 -30.030 -8.281 1.00 36.03 207 TYR A CA 1
ATOM 1572 C C . TYR A 1 207 ? -16.520 -28.876 -7.556 1.00 35.09 207 TYR A C 1
ATOM 1573 O O . TYR A 1 207 ? -16.327 -28.958 -6.345 1.00 34.38 207 TYR A O 1
ATOM 1582 N N . ALA A 1 208 ? -16.134 -27.825 -8.289 1.00 35.66 208 ALA A N 1
ATOM 1583 C CA . ALA A 1 208 ? -15.507 -26.629 -7.698 1.00 37.26 208 ALA A CA 1
ATOM 1584 C C . ALA A 1 208 ? -16.420 -25.933 -6.702 1.00 37.66 208 ALA A C 1
ATOM 1585 O O . ALA A 1 208 ? -15.992 -25.624 -5.595 1.00 37.08 208 ALA A O 1
ATOM 1587 N N . GLY A 1 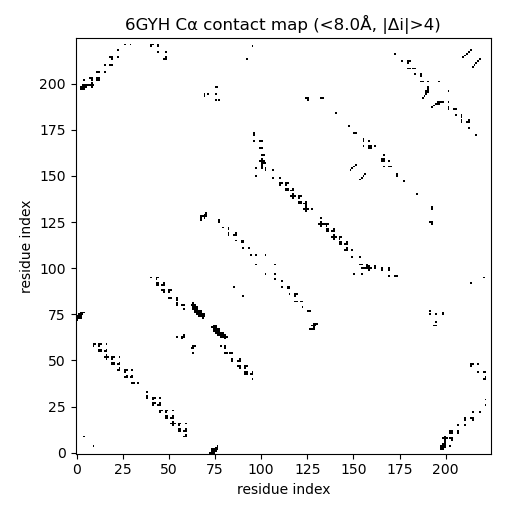209 ? -17.668 -25.689 -7.105 1.00 39.40 209 GLY A N 1
ATOM 1588 C CA . GLY A 1 209 ? -18.677 -25.088 -6.222 1.00 40.40 209 GLY A CA 1
ATOM 1589 C C . GLY A 1 209 ? -18.860 -25.902 -4.942 1.00 40.43 209 GLY A C 1
ATOM 1590 O O . GLY A 1 209 ? -18.826 -25.344 -3.836 1.00 40.25 209 GLY A O 1
ATOM 1591 N N . LEU A 1 210 ? -19.018 -27.221 -5.112 1.00 39.38 210 LEU A N 1
ATOM 1592 C CA . LEU A 1 210 ? -19.121 -28.143 -3.986 1.00 37.77 210 LEU A CA 1
ATOM 1593 C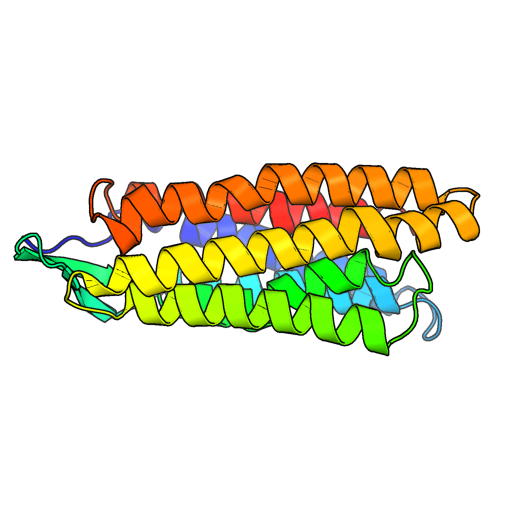 C . LEU A 1 210 ? -17.864 -28.109 -3.110 1.00 36.83 210 LEU A C 1
ATOM 1594 O O . LEU A 1 210 ? -17.990 -28.036 -1.886 1.00 38.63 210 LEU A O 1
ATOM 1599 N N . ASP A 1 211 ? -16.681 -28.144 -3.724 1.00 35.48 211 ASP A N 1
ATOM 1600 C CA . ASP A 1 211 ? -15.412 -28.099 -2.978 1.00 36.17 211 ASP A CA 1
ATOM 1601 C C . ASP A 1 211 ? -15.229 -26.794 -2.188 1.00 37.34 211 ASP A C 1
ATOM 1602 O O . ASP A 1 211 ? -14.738 -26.827 -1.061 1.00 37.51 211 ASP A O 1
ATOM 1607 N N . ILE A 1 212 ? -15.639 -25.668 -2.775 1.00 39.28 212 ILE A N 1
ATOM 1608 C CA . ILE A 1 212 ? -15.601 -24.359 -2.100 1.00 40.11 212 ILE A CA 1
ATOM 1609 C C . ILE A 1 212 ? -16.501 -24.387 -0.864 1.00 40.40 212 ILE A C 1
ATOM 1610 O O . ILE A 1 212 ? -16.100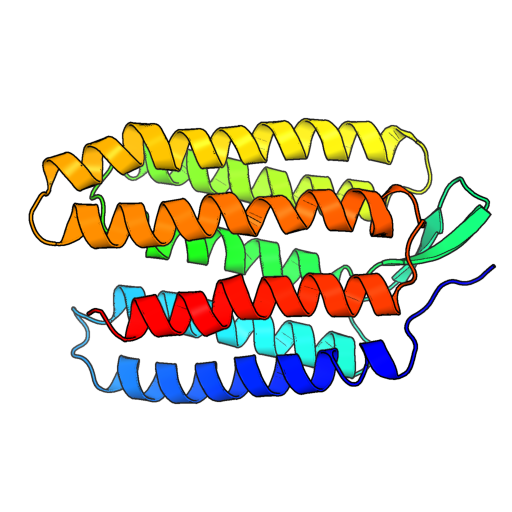 -23.932 0.198 1.00 40.84 212 ILE A O 1
ATOM 1615 N N . ALA A 1 213 ? -17.712 -24.923 -1.028 1.00 41.29 213 ALA A N 1
ATOM 1616 C CA . ALA A 1 213 ? -18.651 -25.130 0.075 1.00 41.77 213 ALA A CA 1
ATOM 1617 C C . ALA A 1 213 ? -18.138 -26.128 1.145 1.00 41.03 213 ALA A C 1
ATOM 1618 O O . ALA A 1 213 ? -18.320 -25.915 2.346 1.00 41.08 213 ALA A O 1
ATOM 1620 N N . ALA A 1 214 ? -17.509 -27.213 0.692 1.00 38.11 214 ALA A N 1
ATOM 1621 C CA . ALA A 1 214 ? -17.108 -28.313 1.568 1.00 37.28 214 ALA A CA 1
ATOM 1622 C C . ALA A 1 214 ? -15.792 -28.107 2.283 1.00 37.14 214 ALA A C 1
ATOM 1623 O O . ALA A 1 214 ? -15.525 -28.816 3.250 1.00 36.04 214 ALA A O 1
ATOM 1625 N N . LYS A 1 215 ? -14.960 -27.191 1.775 1.00 38.65 215 LYS A N 1
ATOM 1626 C CA . LYS A 1 215 ? -13.601 -26.946 2.291 1.00 38.94 215 LYS A CA 1
ATOM 1627 C C . LYS A 1 215 ? -13.343 -25.502 2.706 1.00 41.15 215 LYS A C 1
ATOM 1628 O O . LYS A 1 215 ? -12.749 -25.286 3.769 1.00 44.49 215 LYS A O 1
ATOM 1634 N N . VAL A 1 216 ? -13.774 -24.525 1.903 1.00 42.95 216 VAL A N 1
ATOM 1635 C CA . VAL A 1 216 ? -13.514 -23.103 2.176 1.00 44.69 216 VAL A CA 1
ATOM 1636 C C . VAL A 1 216 ? -14.536 -22.670 3.218 1.00 44.55 216 VAL A C 1
ATOM 1637 O O . VAL A 1 216 ? -14.149 -22.295 4.293 1.00 48.15 216 VAL A O 1
ATOM 1641 N N . VAL A 1 217 ? -15.824 -22.783 2.899 1.00 45.72 217 VAL A N 1
ATOM 1642 C CA . VAL A 1 217 ? -16.929 -22.391 3.804 1.00 46.66 217 VAL A CA 1
ATOM 1643 C C . VAL A 1 217 ? -16.847 -23.230 5.086 1.00 47.52 217 VAL A C 1
ATOM 1644 O O . VAL A 1 217 ? -16.791 -22.691 6.210 1.00 45.09 217 VAL A O 1
ATOM 1648 N N . PHE A 1 218 ? -16.818 -24.545 4.891 1.00 45.85 218 PHE A N 1
ATOM 1649 C CA . PHE A 1 218 ? -16.736 -25.497 5.995 1.00 44.45 218 PHE A CA 1
ATOM 1650 C C . PHE A 1 218 ? -15.523 -25.235 6.891 1.00 46.31 218 PHE A C 1
ATOM 1651 O O . PHE A 1 218 ? -15.658 -25.170 8.122 1.00 47.12 218 PHE A O 1
ATOM 1659 N N . GLY A 1 219 ? -14.361 -25.093 6.248 1.00 45.91 219 GLY A N 1
ATOM 1660 C CA . GLY A 1 219 ? -13.085 -24.856 6.915 1.00 48.22 219 GLY A CA 1
ATOM 1661 C C . GLY A 1 219 ? -13.048 -23.562 7.698 1.00 49.96 219 GLY A C 1
ATOM 1662 O O . GLY A 1 219 ? -12.574 -23.553 8.824 1.00 48.89 219 GLY A O 1
ATOM 1663 N N . TRP A 1 220 ? -13.550 -22.477 7.106 1.00 50.29 220 TRP A N 1
ATOM 1664 C CA . TRP A 1 220 ? -13.645 -21.201 7.812 1.00 54.11 220 TRP A CA 1
ATOM 1665 C C . TRP A 1 220 ? -14.575 -21.299 9.052 1.00 55.67 220 TRP A C 1
ATOM 1666 O O . TRP A 1 220 ? -14.248 -20.752 10.108 1.00 56.88 220 TRP A O 1
ATOM 1677 N N . ALA A 1 221 ? -15.685 -22.040 8.927 1.00 55.43 221 ALA A N 1
ATOM 1678 C CA . ALA A 1 221 ? -16.597 -22.305 10.047 1.00 54.52 221 ALA A CA 1
ATOM 1679 C C . ALA A 1 221 ? -15.917 -23.083 11.182 1.00 54.91 221 ALA A C 1
ATOM 1680 O O . ALA A 1 221 ? -16.045 -22.724 12.353 1.00 55.27 221 ALA A O 1
ATOM 1682 N N . VAL A 1 222 ? -15.187 -24.136 10.831 1.00 52.16 222 VAL A N 1
ATOM 1683 C CA . VAL A 1 222 ? -14.365 -24.888 11.789 1.00 54.23 222 VAL A CA 1
ATOM 1684 C C . VAL A 1 222 ? -13.351 -23.953 12.462 1.00 58.02 222 VAL A C 1
ATOM 1685 O O . VAL A 1 222 ? -13.312 -23.860 13.686 1.00 57.69 222 VAL A O 1
ATOM 1689 N N . MET A 1 223 ? -12.555 -23.264 11.654 1.00 57.91 223 MET A N 1
ATOM 1690 C CA . MET A 1 223 ? -11.515 -22.386 12.172 1.00 60.11 223 MET A CA 1
ATOM 1691 C C . MET A 1 223 ? -12.028 -21.217 13.010 1.00 65.19 223 MET A C 1
ATOM 1692 O O . MET A 1 223 ? -11.364 -20.867 13.984 1.00 68.39 223 MET A O 1
ATOM 1697 N N . LEU A 1 224 ? -13.179 -20.642 12.645 1.00 65.08 224 LEU A N 1
ATOM 1698 C CA . LEU A 1 224 ? -13.809 -19.552 13.409 1.00 66.64 224 LEU A CA 1
ATOM 1699 C C . LEU A 1 224 ? -14.717 -19.991 14.602 1.00 70.94 224 LEU A C 1
ATOM 1700 O O . LEU A 1 224 ? -15.467 -19.164 15.127 1.00 72.40 224 LEU A O 1
ATOM 1705 N N . SER A 1 225 ? -14.659 -21.254 15.040 1.00 72.38 225 SER A N 1
ATOM 1706 C CA . SER A 1 225 ? -15.398 -21.692 16.235 1.00 77.30 225 SER A CA 1
ATOM 1707 C C . SER A 1 225 ? -14.551 -22.516 17.258 1.00 82.41 225 SER A C 1
ATOM 1708 O O . SER A 1 225 ? -15.087 -23.367 17.977 1.00 81.71 225 SER A O 1
ATOM 1711 N N . HIS A 1 226 ? -13.243 -22.223 17.336 1.00 84.60 226 HIS A N 1
ATOM 1712 C CA . HIS A 1 226 ? -12.319 -22.828 18.321 1.00 76.61 226 HIS A CA 1
ATOM 1713 C C . HIS A 1 226 ? -12.561 -22.246 19.702 1.00 78.37 226 HIS A C 1
ATOM 1714 O O . HIS A 1 226 ? -12.539 -22.969 20.696 1.00 88.25 226 HIS A O 1
#

B-factor: mea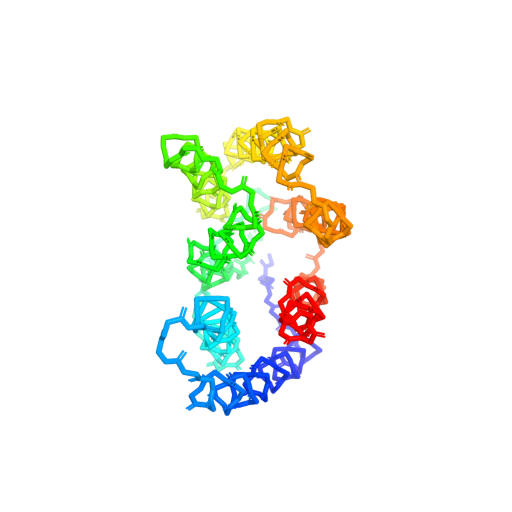n 44.33, std 11.27, range [26.47, 90.75]

Sequence (225 aa):
AVHQIGEGGLVVMYWVTFGLMAFSALAFAVMTFTRPLNKRSHGYITLAIVTIAAIAYYAMAASGGKALVSNPDGNLRDIYYARYIDWFFTTPLLLLDIIILLTGIPIGVTLWIVLADVAMIMLGLFGALSTNSYRWGYYGVSCAFFFVVLWGLFFPGAKGARARGGQVPGLYFGLAGYLALLWFGYPIVWGLAEGSDYISVTAEAASYAGLDIAAKVVFGWAVMLSH

Solvent-accessible surface area: 9618 Å² total; per-residue (Å²): 87,85,56,90,31,34,79,37,0,58,86,49,0,114,80,0,54,32,68,0,28,136,1,11,141,22,0,27,67,53,0,116,116,43,86,83,142,50,48,65,49,0,103,23,1,29,32,1,0,50,46,0,8,116,9,0,117,33,0,8,58,73,30,12,55,43,79,18,46,7,71,79,59,28,70,2,2,3,0,80,9,2,2,91,2,13,73,99,0,13,17,36,3,0,51,1,0,5,84,18,3,57,24,90,152,45,34,16,96,89,0,22,95,5,0,30,26,25,11,47,36,10,23,94,0,0,76,15,72,69,78,172,5,102,46,77,53,38,76,12,28,51,67,6,112,59,0,23,129,0,0,70,100,26,0,0,125,13,0,130,91,140,22,77,89,25,29,59,50,0,63,46,14,0,30,79,1,10,150,29,12,81,16,32,29,104,14,10,16,71,0,0,1,46,10,170,36,64,1,39,36,0,0,37,42,0,0,35,29,1,34,21,2,3,18,81,4,1,64,44,10,7,130,56,116